Protein AF-A0AAW0IJ67-F1 (afdb_monomer_lite)

Foldseek 3Di:
DVVVVVVLVVVLLVLCLVCVVVQQVVDPDRPPDDSVVSSVVLVLLLLVVVLVLVCVVVVVLDDDDDDDPPPVVNLVVVVVQQQDPVNKGFVVSSLVSLCSNPVPPPPDDSCPSVVSLCVSCVVLQCPPDDDDPPPDDGTSNSSSCVSPDDPPVPDDPPDPPPPPDDDDPVRCVVVVDDDDPPCPDVVVVVVVVCCVVQVPDPVNVVVVVVVVVVSSVVSVVCVDVVDDDD

Structure (mmCIF, N/CA/C/O backbone):
data_AF-A0AAW0IJ67-F1
#
_entry.id   AF-A0AAW0IJ67-F1
#
loop_
_atom_site.group_PDB
_atom_site.id
_atom_site.type_symbol
_atom_site.label_atom_id
_atom_site.label_alt_id
_atom_site.label_comp_id
_atom_site.label_asym_id
_atom_site.label_entity_id
_atom_site.label_seq_id
_atom_site.pdbx_PDB_ins_code
_atom_site.Cartn_x
_atom_site.Cartn_y
_atom_site.Cartn_z
_atom_site.occupancy
_atom_site.B_iso_or_equiv
_atom_site.auth_seq_id
_atom_site.auth_comp_id
_atom_site.auth_asym_id
_atom_site.auth_atom_id
_atom_site.pdbx_PDB_model_num
ATOM 1 N N . MET A 1 1 ? 1.633 6.012 30.236 1.00 35.28 1 MET A N 1
ATOM 2 C CA . MET A 1 1 ? 2.072 5.345 28.984 1.00 35.28 1 MET A CA 1
ATOM 3 C C . MET A 1 1 ? 0.937 4.642 28.228 1.00 35.28 1 MET A C 1
ATOM 5 O O . MET A 1 1 ? 0.797 4.914 27.046 1.00 35.28 1 MET A O 1
ATOM 9 N N . LYS A 1 2 ? 0.058 3.854 28.883 1.00 40.16 2 LYS A N 1
ATOM 10 C CA . LYS A 1 2 ? -1.178 3.307 28.264 1.00 40.16 2 LYS A CA 1
ATOM 11 C C . LYS A 1 2 ? -2.056 4.371 27.571 1.00 40.16 2 LYS A C 1
ATOM 13 O O . LYS A 1 2 ? -2.550 4.114 26.486 1.00 40.16 2 LYS A O 1
ATOM 18 N N . SER A 1 3 ? -2.174 5.575 28.144 1.00 52.34 3 SER A N 1
ATOM 19 C CA . SER A 1 3 ? -3.057 6.642 27.632 1.00 52.34 3 SER A CA 1
ATOM 20 C C . SER A 1 3 ? -2.764 7.079 26.190 1.00 52.34 3 SER A C 1
ATOM 22 O O . SER A 1 3 ? -3.687 7.142 25.390 1.00 52.34 3 SER A O 1
ATOM 24 N N . ALA A 1 4 ? -1.493 7.307 25.835 1.00 55.66 4 ALA A N 1
ATOM 25 C CA . ALA A 1 4 ? -1.118 7.815 24.509 1.00 55.66 4 ALA A CA 1
ATOM 26 C C . ALA A 1 4 ? -1.301 6.764 23.396 1.00 55.66 4 ALA A C 1
ATOM 28 O O . ALA A 1 4 ? -1.739 7.092 22.299 1.00 55.66 4 ALA A O 1
ATOM 29 N N . LYS A 1 5 ? -1.033 5.484 23.697 1.00 50.81 5 LYS A N 1
ATOM 30 C CA . LYS A 1 5 ? -1.249 4.361 22.768 1.00 50.81 5 LYS A CA 1
ATOM 31 C C . LYS A 1 5 ? -2.734 4.188 22.444 1.00 50.81 5 LYS A C 1
ATOM 33 O O . LYS A 1 5 ? -3.115 4.087 21.282 1.00 50.81 5 LYS A O 1
ATOM 38 N N . THR A 1 6 ? -3.578 4.224 23.475 1.00 61.62 6 THR A N 1
ATOM 39 C CA . THR A 1 6 ? -5.035 4.150 23.317 1.00 61.62 6 THR A CA 1
ATOM 40 C C . THR A 1 6 ? -5.596 5.387 22.612 1.00 61.62 6 THR A C 1
ATOM 42 O O . THR A 1 6 ? -6.674 5.328 22.036 1.00 61.62 6 THR A O 1
ATOM 45 N N . GLU A 1 7 ? -4.914 6.526 22.668 1.00 66.50 7 GLU A N 1
ATOM 46 C CA . GLU A 1 7 ? -5.348 7.771 22.031 1.00 66.50 7 GLU A CA 1
ATOM 47 C C . GLU A 1 7 ? -5.030 7.803 20.534 1.00 66.50 7 GLU A C 1
ATOM 49 O O . GLU A 1 7 ? -5.939 8.056 19.749 1.00 66.50 7 GLU A O 1
ATOM 54 N N . ILE A 1 8 ? -3.819 7.401 20.128 1.00 67.81 8 ILE A N 1
ATOM 55 C CA . ILE A 1 8 ? -3.454 7.233 18.708 1.00 67.81 8 ILE A CA 1
ATOM 56 C C . ILE A 1 8 ? -4.340 6.169 18.051 1.00 67.81 8 ILE A C 1
ATOM 58 O O . ILE A 1 8 ? -4.893 6.393 16.978 1.00 67.81 8 ILE A O 1
ATOM 62 N N . GLN A 1 9 ? -4.545 5.028 18.719 1.00 68.81 9 GLN A N 1
ATOM 63 C CA . GLN A 1 9 ? -5.409 3.970 18.196 1.00 68.81 9 GLN A CA 1
ATOM 64 C C . GLN A 1 9 ? -6.869 4.436 18.067 1.00 68.81 9 GLN A C 1
ATOM 66 O O . GLN A 1 9 ? -7.514 4.166 17.057 1.00 68.81 9 GLN A O 1
ATOM 71 N N . ARG A 1 10 ? -7.396 5.179 19.053 1.00 77.25 10 ARG A N 1
ATOM 72 C CA . ARG A 1 10 ? -8.756 5.743 18.977 1.00 77.25 10 ARG A CA 1
ATOM 73 C C . ARG A 1 10 ? -8.888 6.796 17.879 1.00 77.25 10 ARG A C 1
ATOM 75 O O . ARG A 1 10 ? -9.917 6.829 17.207 1.00 77.25 10 ARG A O 1
ATOM 82 N N . GLY A 1 11 ? -7.877 7.639 17.688 1.00 80.88 11 GLY A N 1
ATOM 83 C CA . GLY A 1 11 ? -7.867 8.645 16.630 1.00 80.88 11 GLY A CA 1
ATOM 84 C C . GLY A 1 11 ? -7.759 8.032 15.229 1.00 80.88 11 GLY A C 1
ATOM 85 O O . GLY A 1 11 ? -8.506 8.425 14.333 1.00 80.88 11 GLY A O 1
ATOM 86 N N . ALA A 1 12 ? -6.950 6.983 15.061 1.00 80.56 12 ALA A N 1
ATOM 87 C CA . ALA A 1 12 ? -6.894 6.183 13.838 1.00 80.56 12 ALA A CA 1
ATOM 88 C C . ALA A 1 12 ? -8.244 5.515 13.515 1.00 80.56 12 ALA A C 1
ATOM 90 O O . ALA A 1 12 ? -8.754 5.656 12.404 1.00 80.56 12 ALA A O 1
ATOM 91 N N . MET A 1 13 ? -8.874 4.866 14.505 1.00 83.19 13 MET A N 1
ATOM 92 C CA . MET A 1 13 ? -10.218 4.283 14.358 1.00 83.19 13 MET A CA 1
ATOM 93 C C . MET A 1 13 ? -11.256 5.322 13.941 1.00 83.19 13 MET A C 1
ATOM 95 O O . MET A 1 13 ? -12.072 5.055 13.062 1.00 83.19 13 MET A O 1
ATOM 99 N N . ARG A 1 14 ? -11.221 6.514 14.546 1.00 87.50 14 ARG A N 1
ATOM 100 C CA . ARG A 1 14 ? -12.119 7.613 14.182 1.00 87.50 14 ARG A CA 1
ATOM 101 C C . ARG A 1 14 ? -11.889 8.071 12.740 1.00 87.50 14 ARG A C 1
ATOM 103 O O . ARG A 1 14 ? -12.851 8.191 11.994 1.00 87.50 14 ARG A O 1
ATOM 110 N N . THR A 1 15 ? -10.631 8.243 12.342 1.00 88.00 15 THR A N 1
ATOM 111 C CA . THR A 1 15 ? -10.253 8.696 10.993 1.00 88.00 15 THR A CA 1
ATOM 112 C C . THR A 1 15 ? -10.762 7.735 9.916 1.00 88.00 15 THR A C 1
ATOM 114 O O . THR A 1 15 ? -11.263 8.169 8.881 1.00 88.00 15 THR A O 1
ATOM 117 N N . ILE A 1 16 ? -10.670 6.423 10.156 1.00 88.12 16 ILE A N 1
ATOM 118 C CA . ILE A 1 16 ? -11.167 5.413 9.210 1.00 88.12 16 ILE A CA 1
ATOM 119 C C . ILE A 1 16 ? -12.688 5.387 9.194 1.00 88.12 16 ILE A C 1
ATOM 121 O O . ILE A 1 16 ? -13.249 5.324 8.110 1.00 88.12 16 ILE A O 1
ATOM 125 N N . LYS A 1 17 ? -13.359 5.505 10.349 1.00 90.62 17 LYS A N 1
ATOM 126 C CA . LYS A 1 17 ? -14.827 5.627 10.395 1.00 90.62 17 LYS A CA 1
ATOM 127 C C . LYS A 1 17 ? -15.328 6.830 9.597 1.00 90.62 17 LYS A C 1
ATOM 129 O O . LYS A 1 17 ? -16.286 6.705 8.847 1.00 90.62 17 LYS A O 1
ATOM 134 N N . GLU A 1 18 ? -14.654 7.972 9.700 1.00 91.62 18 GLU A N 1
ATOM 135 C CA . GLU A 1 18 ? -14.979 9.176 8.920 1.00 91.62 18 GLU A CA 1
ATOM 136 C C . GLU A 1 18 ? -14.7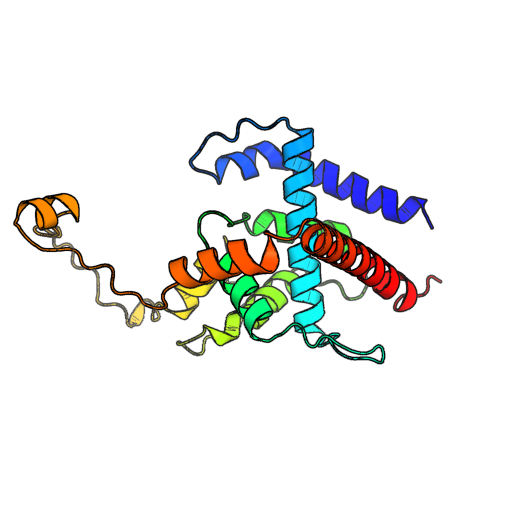29 9.002 7.414 1.00 91.62 18 GLU A C 1
ATOM 138 O O . GLU A 1 18 ? -15.367 9.664 6.602 1.00 91.62 18 GLU A O 1
ATOM 143 N N . CYS A 1 19 ? -13.803 8.120 7.026 1.00 90.19 19 CYS A N 1
ATOM 144 C CA . CYS A 1 19 ? -13.468 7.849 5.627 1.00 90.19 19 CYS A CA 1
ATOM 145 C C . CYS A 1 19 ? -14.097 6.557 5.088 1.00 90.19 19 CYS A C 1
ATOM 147 O O . CYS A 1 19 ? -13.818 6.197 3.946 1.00 90.19 19 CYS A O 1
ATOM 149 N N . GLU A 1 20 ? -14.897 5.846 5.886 1.00 90.75 20 GLU A N 1
ATOM 150 C CA . GLU A 1 20 ? -15.321 4.473 5.605 1.00 90.75 20 GLU A CA 1
ATOM 151 C C . GLU A 1 20 ? -16.048 4.369 4.264 1.00 90.75 20 GLU A C 1
ATOM 153 O O . GLU A 1 20 ? -15.705 3.517 3.448 1.00 90.75 20 GLU A O 1
ATOM 158 N N . GLU A 1 21 ? -16.997 5.268 4.008 1.00 89.06 21 GLU A N 1
ATOM 159 C CA . GLU A 1 21 ? -17.740 5.316 2.748 1.00 89.06 21 GLU A CA 1
ATOM 160 C C . GLU A 1 21 ? -16.802 5.529 1.553 1.00 89.06 21 GLU A C 1
ATOM 162 O O . GLU A 1 21 ? -16.848 4.771 0.588 1.00 89.06 21 GLU A O 1
ATOM 167 N N . SER A 1 22 ? -15.873 6.486 1.643 1.00 88.69 22 SER A N 1
ATOM 168 C CA . SER A 1 22 ? -14.894 6.747 0.583 1.00 88.69 22 SER A CA 1
ATOM 169 C C . SER A 1 22 ? -13.982 5.550 0.311 1.00 88.69 22 SER A C 1
ATOM 171 O O . SER A 1 22 ? -13.645 5.296 -0.843 1.00 88.69 22 SER A O 1
ATOM 173 N N . VAL A 1 23 ? -13.575 4.815 1.354 1.00 86.12 23 VAL A N 1
ATOM 174 C CA . VAL A 1 23 ? -12.761 3.598 1.206 1.00 86.12 23 VAL A CA 1
ATOM 175 C C . VAL A 1 23 ? -13.597 2.482 0.576 1.00 86.12 23 VAL A C 1
ATOM 177 O O . VAL A 1 23 ? -13.132 1.841 -0.359 1.00 86.12 23 VAL A O 1
ATOM 180 N N . ARG A 1 24 ? -14.848 2.285 1.009 1.00 84.88 24 ARG A N 1
ATOM 181 C CA . ARG A 1 24 ? -15.761 1.288 0.423 1.00 84.88 24 ARG A CA 1
ATOM 182 C C . ARG A 1 24 ? -16.051 1.565 -1.052 1.00 84.88 24 ARG A C 1
ATOM 184 O O . ARG A 1 24 ? -16.026 0.635 -1.844 1.00 84.88 24 ARG A O 1
ATOM 191 N N . CYS A 1 25 ? -16.226 2.828 -1.433 1.00 85.06 25 CYS A N 1
ATOM 192 C CA . CYS A 1 25 ? -16.433 3.250 -2.822 1.00 85.06 25 CYS A CA 1
ATOM 193 C C . CYS A 1 25 ? -15.209 3.048 -3.732 1.00 85.06 25 CYS A C 1
ATOM 195 O O . CYS A 1 25 ? -15.323 3.206 -4.946 1.00 85.06 25 CYS A O 1
ATOM 197 N N . CYS A 1 26 ? -14.038 2.723 -3.176 1.00 79.19 26 CYS A N 1
ATOM 198 C CA . CYS A 1 26 ? -12.870 2.344 -3.971 1.00 79.19 26 CYS A CA 1
ATOM 199 C C . CYS A 1 26 ? -12.912 0.876 -4.425 1.00 79.19 26 CYS A C 1
ATOM 201 O O . CYS A 1 26 ? -12.144 0.508 -5.312 1.00 79.19 26 CYS A O 1
ATOM 203 N N . TYR A 1 27 ? -13.805 0.059 -3.858 1.00 79.25 27 TYR A N 1
ATOM 204 C CA . TYR A 1 27 ? -14.015 -1.329 -4.256 1.00 79.25 27 TYR A CA 1
ATOM 205 C C . TYR A 1 27 ? -15.225 -1.434 -5.185 1.00 79.25 27 TYR A C 1
ATOM 207 O O . TYR A 1 27 ? -16.261 -0.813 -4.955 1.00 79.25 27 TYR A O 1
ATOM 215 N N . ALA A 1 28 ? -15.087 -2.220 -6.256 1.00 74.19 28 ALA A N 1
ATOM 216 C CA . ALA A 1 28 ? -16.174 -2.446 -7.210 1.00 74.19 28 ALA A CA 1
ATOM 217 C C . ALA A 1 28 ? -17.321 -3.259 -6.588 1.00 74.19 28 ALA A C 1
ATOM 219 O O . ALA A 1 28 ? -18.487 -3.063 -6.929 1.00 74.19 28 ALA A O 1
ATOM 220 N N . GLU A 1 29 ? -16.987 -4.166 -5.672 1.00 76.88 29 GLU A N 1
ATOM 221 C CA . GLU A 1 29 ? -17.950 -5.010 -4.979 1.00 76.88 29 GLU A CA 1
ATOM 222 C C . GLU A 1 29 ? -18.455 -4.359 -3.692 1.00 76.88 29 GLU A C 1
ATOM 224 O O . GLU A 1 29 ? -17.730 -3.672 -2.969 1.00 76.88 29 GLU A O 1
ATOM 229 N N . THR A 1 30 ? -19.723 -4.617 -3.370 1.00 78.19 30 THR A N 1
ATOM 230 C CA . THR A 1 30 ? -20.308 -4.147 -2.114 1.00 78.19 30 THR A CA 1
ATOM 231 C C . THR A 1 30 ? -19.818 -5.012 -0.958 1.00 78.19 30 THR A C 1
ATOM 233 O O . THR A 1 30 ? -20.245 -6.153 -0.791 1.00 78.19 30 THR A O 1
ATOM 236 N N . ILE A 1 31 ? -18.952 -4.448 -0.119 1.00 77.19 31 ILE A N 1
ATOM 237 C CA . ILE 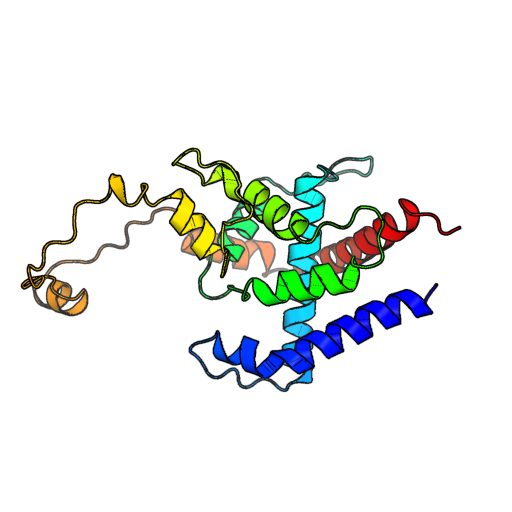A 1 31 ? -18.411 -5.140 1.054 1.00 77.19 31 ILE A CA 1
ATOM 238 C C . ILE A 1 31 ? -19.496 -5.253 2.138 1.00 77.19 31 ILE A C 1
ATOM 240 O O . ILE A 1 31 ? -19.758 -4.297 2.872 1.00 77.19 31 ILE A O 1
ATOM 244 N N . GLN A 1 32 ? -20.104 -6.429 2.297 1.00 81.56 32 GLN A N 1
ATOM 245 C CA . GLN A 1 32 ? -21.120 -6.692 3.331 1.00 81.56 32 GLN A CA 1
ATOM 246 C C . GLN A 1 32 ? -20.511 -6.999 4.712 1.00 81.56 32 GLN A C 1
ATOM 248 O O . GLN A 1 32 ? -20.812 -8.006 5.347 1.00 81.56 32 GLN A O 1
ATOM 253 N N . LEU A 1 33 ? -19.630 -6.121 5.189 1.00 83.81 33 LEU A N 1
ATOM 254 C CA . LEU A 1 33 ? -19.059 -6.179 6.537 1.00 83.81 33 LEU A CA 1
ATOM 255 C C . LEU A 1 33 ? -19.644 -5.076 7.412 1.00 83.81 33 LEU A C 1
ATOM 257 O O . LEU A 1 33 ? -19.864 -3.957 6.938 1.00 83.81 33 LEU A O 1
ATOM 261 N N . SER A 1 34 ? -19.828 -5.361 8.704 1.00 89.12 34 SER A N 1
ATOM 262 C CA . SER A 1 34 ? -20.182 -4.318 9.668 1.00 89.12 34 SER A CA 1
ATOM 263 C C . SER A 1 34 ? -19.077 -3.261 9.744 1.00 89.12 34 SER A C 1
ATOM 265 O O . SER A 1 34 ? -17.898 -3.578 9.568 1.00 89.12 34 SER A O 1
ATOM 267 N N . SER A 1 35 ? -19.453 -2.010 10.026 1.00 89.31 35 SER A N 1
ATOM 268 C CA . SER A 1 35 ? -18.506 -0.886 10.118 1.00 89.31 35 SER A CA 1
ATOM 269 C C . SER A 1 35 ? -17.333 -1.189 11.053 1.00 89.31 35 SER A C 1
ATOM 271 O O . SER A 1 35 ? -16.176 -1.018 10.679 1.00 89.31 35 SER A O 1
ATOM 273 N N . ASP A 1 36 ? -17.599 -1.755 12.233 1.00 86.94 36 ASP A N 1
ATOM 274 C CA . ASP A 1 36 ? -16.537 -2.073 13.192 1.00 86.94 36 ASP A CA 1
ATOM 275 C C . ASP A 1 36 ? -15.556 -3.142 12.682 1.00 86.94 36 ASP A C 1
ATOM 277 O O . ASP A 1 36 ? -14.350 -3.022 12.912 1.00 86.94 36 ASP A O 1
ATOM 281 N N . HIS A 1 37 ? -16.039 -4.169 11.970 1.00 82.00 37 HIS A N 1
ATOM 282 C CA . HIS A 1 37 ? -15.164 -5.186 11.377 1.00 82.00 37 HIS A CA 1
ATOM 283 C C . HIS A 1 37 ? -14.350 -4.617 10.221 1.00 82.00 37 HIS A C 1
ATOM 285 O O . HIS A 1 37 ? -13.146 -4.852 10.154 1.00 82.00 37 HIS A O 1
ATOM 291 N N . PHE A 1 38 ? -14.989 -3.832 9.356 1.00 83.62 38 PHE A N 1
ATOM 292 C CA . PHE A 1 38 ? -14.328 -3.171 8.241 1.00 83.62 38 PHE A CA 1
ATOM 293 C C . PHE A 1 38 ? -13.195 -2.262 8.727 1.00 83.62 38 PHE A C 1
ATOM 295 O O . PHE A 1 38 ? -12.051 -2.427 8.319 1.00 83.62 38 PHE A O 1
ATOM 302 N N . VAL A 1 39 ? -13.478 -1.375 9.685 1.00 85.44 39 VAL A N 1
ATOM 303 C CA . VAL A 1 39 ? -12.475 -0.481 10.282 1.00 85.44 39 VAL A CA 1
ATOM 304 C C . VAL A 1 39 ? -11.317 -1.275 10.879 1.00 85.44 39 VAL A C 1
ATOM 306 O O . VAL A 1 39 ? -10.162 -0.892 10.710 1.00 85.44 39 VAL A O 1
ATOM 309 N N . LYS A 1 40 ? -11.601 -2.385 11.570 1.00 82.50 40 LYS A N 1
ATOM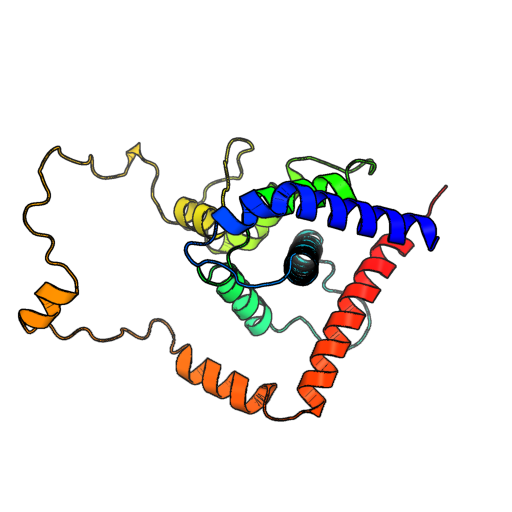 310 C CA . LYS A 1 40 ? -10.562 -3.222 12.173 1.00 82.50 40 LYS A CA 1
ATOM 311 C C . LYS A 1 40 ? -9.629 -3.828 11.123 1.00 82.50 40 LYS A C 1
ATOM 313 O O . LYS A 1 40 ? -8.424 -3.809 11.350 1.00 82.50 40 LYS A O 1
ATOM 318 N N . ILE A 1 41 ? -10.168 -4.330 10.012 1.00 84.19 41 ILE A N 1
ATOM 319 C CA . ILE A 1 41 ? -9.375 -4.891 8.907 1.00 84.19 41 ILE A CA 1
ATOM 320 C C . ILE A 1 41 ? -8.461 -3.807 8.330 1.00 84.19 41 ILE A C 1
ATOM 322 O O . ILE A 1 41 ? -7.244 -3.951 8.381 1.00 84.19 41 ILE A O 1
ATOM 326 N N . ILE A 1 42 ? -9.028 -2.654 7.953 1.00 85.25 42 ILE A N 1
ATOM 327 C CA . ILE A 1 42 ? -8.256 -1.535 7.390 1.00 85.25 42 ILE A CA 1
ATOM 328 C C . ILE A 1 42 ? -7.143 -1.070 8.343 1.00 85.25 42 ILE A C 1
ATOM 330 O O . ILE A 1 42 ? -6.040 -0.772 7.898 1.00 85.25 42 ILE A O 1
ATOM 334 N N . ILE A 1 43 ? -7.395 -1.008 9.657 1.00 82.62 43 ILE A N 1
ATOM 335 C CA . ILE A 1 43 ? -6.357 -0.644 10.638 1.00 82.62 43 ILE A CA 1
ATOM 336 C C . ILE A 1 43 ? -5.206 -1.634 10.629 1.00 82.62 43 ILE A C 1
ATOM 338 O O . ILE A 1 43 ? -4.053 -1.209 10.651 1.00 82.62 43 ILE A O 1
ATOM 342 N N . VAL A 1 44 ? -5.516 -2.929 10.681 1.00 81.31 44 VAL A N 1
ATOM 343 C CA . VAL A 1 44 ? -4.498 -3.979 10.753 1.00 81.31 44 VAL A CA 1
ATOM 344 C C . VAL A 1 44 ? -3.626 -3.928 9.505 1.00 81.31 44 VAL A C 1
ATOM 346 O O . VAL A 1 44 ? -2.404 -3.882 9.632 1.00 81.31 44 VAL A O 1
ATOM 349 N N . ASP A 1 45 ? -4.248 -3.817 8.336 1.00 85.81 45 ASP A N 1
ATOM 350 C CA . ASP A 1 45 ? -3.550 -3.782 7.054 1.00 85.81 45 ASP A CA 1
ATOM 351 C C . ASP A 1 45 ? -2.693 -2.517 6.912 1.00 85.81 45 ASP A C 1
ATOM 353 O O . ASP A 1 45 ? -1.523 -2.586 6.539 1.00 85.81 45 ASP A O 1
ATOM 357 N N . VAL A 1 46 ? -3.225 -1.347 7.286 1.00 86.69 46 VAL A N 1
ATOM 358 C CA . VAL A 1 46 ? -2.460 -0.092 7.259 1.00 86.69 46 VAL A CA 1
ATOM 359 C C . VAL A 1 46 ? -1.274 -0.147 8.216 1.00 86.69 46 VAL A C 1
ATOM 361 O O . VAL A 1 46 ? -0.173 0.235 7.831 1.00 86.69 46 VAL A O 1
ATOM 364 N N . ILE A 1 47 ? -1.465 -0.612 9.454 1.00 82.50 47 ILE A N 1
ATOM 365 C CA . ILE A 1 47 ? -0.365 -0.717 10.422 1.00 82.50 47 ILE A CA 1
ATOM 366 C C . ILE A 1 47 ? 0.715 -1.658 9.891 1.00 82.50 47 ILE A C 1
ATOM 368 O O . ILE A 1 47 ? 1.890 -1.301 9.942 1.00 82.50 47 ILE A O 1
ATOM 372 N N . PHE A 1 48 ? 0.318 -2.810 9.346 1.00 84.88 48 PHE A N 1
ATOM 373 C CA . PHE A 1 48 ? 1.240 -3.767 8.745 1.00 84.88 48 PHE A CA 1
ATOM 374 C C . PHE A 1 48 ? 2.065 -3.132 7.618 1.00 84.88 48 PHE A C 1
ATOM 376 O O . PHE A 1 48 ? 3.290 -3.218 7.631 1.00 84.88 48 PHE A O 1
ATOM 383 N N . ILE A 1 49 ? 1.418 -2.429 6.685 1.00 87.88 49 ILE A N 1
ATOM 384 C CA . ILE A 1 49 ? 2.093 -1.752 5.569 1.00 87.88 49 ILE A CA 1
ATOM 385 C C . ILE A 1 49 ? 3.048 -0.662 6.067 1.00 87.88 49 ILE A C 1
ATOM 387 O O . ILE A 1 49 ? 4.175 -0.557 5.583 1.00 87.88 49 ILE A O 1
ATOM 391 N N . LEU A 1 50 ? 2.620 0.160 7.029 1.00 86.06 50 LEU A N 1
ATOM 392 C CA . LEU A 1 50 ? 3.457 1.230 7.575 1.00 86.06 50 LEU A CA 1
ATOM 393 C C . LEU A 1 50 ? 4.694 0.675 8.282 1.00 86.06 50 LEU A C 1
ATOM 395 O O . LEU A 1 50 ? 5.786 1.210 8.103 1.00 86.06 50 LEU A O 1
ATOM 399 N N . GLU A 1 51 ? 4.534 -0.393 9.061 1.00 83.00 51 GLU A N 1
ATOM 400 C CA . GLU A 1 51 ? 5.642 -1.088 9.712 1.00 83.00 51 GLU A CA 1
ATOM 401 C C . GLU A 1 51 ? 6.601 -1.696 8.682 1.00 83.00 51 GLU A C 1
ATOM 403 O O . GLU A 1 51 ? 7.814 -1.514 8.788 1.00 83.00 51 GLU A O 1
ATOM 408 N N . LEU A 1 52 ? 6.064 -2.369 7.664 1.00 85.38 52 LEU A N 1
ATOM 409 C CA . LEU A 1 52 ? 6.838 -2.972 6.584 1.00 85.38 52 LEU A CA 1
ATOM 410 C C . LEU A 1 52 ? 7.711 -1.933 5.869 1.00 85.38 52 LEU A C 1
ATOM 412 O O . LEU A 1 52 ? 8.916 -2.133 5.727 1.00 85.38 52 LEU A O 1
ATOM 416 N N . PHE A 1 53 ? 7.115 -0.811 5.462 1.00 87.56 53 PHE A N 1
ATOM 417 C CA . PHE A 1 53 ? 7.825 0.277 4.790 1.00 87.56 53 PHE A CA 1
ATOM 418 C C . PHE A 1 53 ? 8.847 0.951 5.700 1.00 87.56 53 PHE A C 1
ATOM 420 O O . PHE A 1 53 ? 9.935 1.295 5.245 1.00 87.56 53 PHE A O 1
ATOM 427 N N . TRP A 1 54 ? 8.533 1.113 6.986 1.00 82.38 54 TRP A N 1
ATOM 428 C CA . TRP A 1 54 ? 9.467 1.679 7.952 1.00 82.38 54 TRP A CA 1
ATOM 429 C C . TRP A 1 54 ? 10.702 0.791 8.136 1.00 82.38 54 TRP A C 1
ATOM 431 O O . TRP A 1 54 ? 11.829 1.277 8.051 1.00 82.38 54 TRP A O 1
ATOM 441 N N . ARG A 1 55 ? 10.501 -0.514 8.355 1.00 78.75 55 ARG A N 1
ATOM 442 C CA . ARG A 1 55 ? 11.595 -1.479 8.549 1.00 78.75 55 ARG A CA 1
ATOM 443 C C . ARG A 1 55 ? 12.479 -1.596 7.309 1.00 78.75 55 ARG A C 1
ATOM 445 O O . ARG A 1 55 ? 13.699 -1.615 7.441 1.00 78.75 55 ARG A O 1
ATOM 452 N N . ASP A 1 56 ? 11.872 -1.636 6.122 1.00 82.44 56 ASP A N 1
ATOM 453 C CA . ASP A 1 56 ? 12.594 -1.630 4.845 1.00 82.44 56 ASP A CA 1
ATOM 454 C C . ASP A 1 56 ? 13.430 -0.352 4.676 1.00 82.44 56 ASP A C 1
ATOM 456 O O . ASP A 1 56 ? 14.629 -0.430 4.416 1.00 82.44 56 ASP A O 1
ATOM 460 N N . TYR A 1 57 ? 12.841 0.818 4.942 1.00 82.25 57 TYR A N 1
ATOM 461 C CA . TYR A 1 57 ? 13.511 2.106 4.762 1.00 82.25 57 TYR A CA 1
ATOM 462 C C . TYR A 1 57 ? 14.694 2.323 5.716 1.00 82.25 57 TYR A C 1
ATOM 464 O O . TYR A 1 57 ? 15.748 2.797 5.295 1.00 82.25 57 TYR A O 1
ATOM 472 N N . PHE A 1 58 ? 14.544 1.984 6.998 1.00 77.56 58 PHE A N 1
ATOM 473 C CA . PHE A 1 58 ? 15.606 2.164 7.994 1.00 77.56 58 PHE A CA 1
ATOM 474 C C . PHE A 1 58 ? 16.590 0.992 8.061 1.00 77.56 58 PHE A C 1
ATOM 476 O O . PHE A 1 58 ? 17.539 1.049 8.837 1.00 77.56 58 PHE A O 1
ATOM 483 N N . SER A 1 59 ? 16.405 -0.044 7.231 1.00 67.94 59 SER A N 1
ATOM 484 C CA . SER A 1 59 ? 17.221 -1.266 7.259 1.00 67.94 59 SER A CA 1
ATOM 485 C C . SER A 1 59 ? 17.303 -1.905 8.656 1.00 67.94 59 SER A C 1
ATOM 487 O O . SER A 1 59 ? 18.278 -2.577 8.981 1.00 67.94 59 SER A O 1
ATOM 489 N N . ASP A 1 60 ? 16.250 -1.757 9.468 1.00 62.12 60 ASP A N 1
ATOM 490 C CA . ASP A 1 60 ? 16.143 -2.251 10.856 1.00 62.12 60 ASP A CA 1
ATOM 491 C C . ASP A 1 60 ? 15.948 -3.785 10.932 1.00 62.12 60 ASP A C 1
ATOM 493 O O . ASP A 1 60 ? 15.471 -4.344 11.920 1.00 62.12 60 ASP A O 1
ATOM 497 N N . TRP A 1 61 ? 16.319 -4.500 9.868 1.00 55.72 61 TRP A N 1
ATOM 498 C CA . TRP A 1 61 ? 16.235 -5.956 9.754 1.00 55.72 61 TRP A CA 1
ATOM 499 C C . TRP A 1 61 ? 17.385 -6.692 10.460 1.00 55.72 61 TRP A C 1
ATOM 501 O O . TRP A 1 61 ? 17.476 -7.915 10.366 1.00 55.72 61 TRP A O 1
ATOM 511 N N . THR A 1 62 ? 18.261 -5.982 11.178 1.00 48.66 62 THR A N 1
ATOM 512 C CA . THR A 1 62 ? 19.417 -6.574 11.863 1.00 48.66 62 THR A CA 1
ATOM 513 C C . THR A 1 62 ? 19.638 -5.997 13.257 1.00 48.66 62 THR A C 1
ATOM 515 O O . THR A 1 62 ? 20.082 -4.860 13.393 1.00 48.66 62 THR A O 1
ATOM 518 N N . SER A 1 63 ? 19.424 -6.813 14.293 1.00 45.44 63 SER A N 1
ATOM 519 C CA . SER A 1 63 ? 20.397 -7.002 15.385 1.00 45.44 63 SER A CA 1
ATOM 520 C C . SER A 1 63 ? 19.950 -8.090 16.378 1.00 45.44 63 SER A C 1
ATOM 522 O O . SER A 1 63 ? 18.898 -8.007 17.000 1.00 45.44 63 SER A O 1
ATOM 524 N N . GLU A 1 64 ? 20.816 -9.098 16.516 1.00 46.06 64 GLU A N 1
ATOM 525 C CA . GLU A 1 64 ? 21.149 -9.787 17.777 1.00 46.06 64 GLU A CA 1
ATOM 526 C C . GLU A 1 64 ? 20.157 -10.746 18.453 1.00 46.06 64 GLU A C 1
ATOM 528 O O . GLU A 1 64 ? 20.406 -11.150 19.587 1.00 46.06 64 GLU A O 1
ATOM 533 N N . ASP A 1 65 ? 19.139 -11.254 17.759 1.00 41.12 65 ASP A N 1
ATOM 534 C CA . ASP A 1 65 ? 18.541 -12.530 18.168 1.00 41.12 65 ASP A CA 1
ATOM 535 C C . ASP A 1 65 ? 18.331 -13.443 16.961 1.00 41.12 65 ASP A C 1
ATOM 537 O O . ASP A 1 65 ? 17.976 -13.017 15.861 1.00 41.12 65 ASP A O 1
ATOM 541 N N . ASN A 1 66 ? 18.690 -14.704 17.132 1.00 43.00 66 ASN A N 1
ATOM 542 C CA . ASN A 1 66 ? 19.001 -15.606 16.037 1.00 43.00 66 ASN A CA 1
ATOM 543 C C . ASN A 1 66 ? 17.775 -15.906 15.159 1.00 43.00 66 ASN A C 1
ATOM 545 O O . ASN A 1 66 ? 16.787 -16.459 15.633 1.00 43.00 66 ASN A O 1
ATOM 549 N N . GLY A 1 67 ? 17.909 -15.672 13.849 1.00 42.34 67 GLY A N 1
ATOM 550 C CA . GLY A 1 67 ? 17.176 -16.432 12.834 1.00 42.34 67 GLY A CA 1
ATOM 551 C C . GLY A 1 67 ? 15.844 -15.850 12.368 1.00 42.34 67 GLY A C 1
ATOM 552 O O . GLY A 1 67 ? 14.798 -16.435 12.610 1.00 42.34 67 GLY A O 1
ATOM 553 N N . ALA A 1 68 ? 15.902 -14.770 11.595 1.00 41.78 68 ALA A N 1
ATOM 554 C CA . ALA A 1 68 ? 15.217 -14.683 10.306 1.00 41.78 68 ALA A CA 1
ATOM 555 C C . ALA A 1 68 ? 15.612 -13.354 9.660 1.00 41.78 68 ALA A C 1
ATOM 557 O O . ALA A 1 68 ? 14.957 -12.333 9.860 1.00 41.78 68 ALA A O 1
ATOM 558 N N . SER A 1 69 ? 16.635 -13.363 8.799 1.00 49.59 69 SER A N 1
ATOM 559 C CA . SER A 1 69 ? 16.462 -12.574 7.578 1.00 49.59 69 SER A CA 1
ATOM 560 C C . SER A 1 69 ? 15.086 -12.974 7.065 1.00 49.59 69 SER A C 1
ATOM 562 O O . SER A 1 69 ? 14.899 -14.166 6.818 1.00 49.59 69 SER A O 1
ATOM 564 N N . ILE A 1 70 ? 14.108 -12.061 7.025 1.00 54.38 70 ILE A N 1
ATOM 565 C CA . ILE A 1 70 ? 12.840 -12.372 6.364 1.00 54.38 70 ILE A CA 1
ATOM 566 C C . ILE A 1 70 ? 13.250 -12.901 5.002 1.00 54.38 70 ILE A C 1
ATOM 568 O O . ILE A 1 70 ? 13.897 -12.188 4.230 1.00 54.38 70 ILE A O 1
ATOM 572 N N . GLU A 1 71 ? 13.020 -14.197 4.797 1.00 64.44 71 GLU A N 1
ATOM 573 C CA . GLU A 1 71 ? 13.639 -14.909 3.697 1.00 64.44 71 GLU A CA 1
ATOM 574 C C . GLU A 1 71 ? 13.263 -14.159 2.421 1.00 64.44 71 GLU A C 1
ATOM 576 O O . GLU A 1 71 ? 12.127 -13.708 2.277 1.00 64.44 71 GLU A O 1
ATOM 581 N N . THR A 1 72 ? 14.212 -13.936 1.513 1.00 66.44 72 THR A N 1
ATOM 582 C CA . THR A 1 72 ? 13.997 -13.060 0.348 1.00 66.44 72 THR A CA 1
ATOM 583 C C . THR A 1 72 ? 12.726 -13.430 -0.432 1.00 66.44 72 THR A C 1
ATOM 585 O O . THR A 1 72 ? 12.073 -12.561 -1.009 1.00 66.44 72 THR A O 1
ATOM 588 N N . TRP A 1 73 ? 12.327 -14.707 -0.402 1.00 67.00 73 TRP A N 1
ATOM 589 C CA . TRP A 1 73 ? 11.063 -15.176 -0.965 1.00 67.00 73 TRP A CA 1
ATOM 590 C C . TRP A 1 73 ? 9.823 -14.628 -0.246 1.00 67.00 73 TRP A C 1
ATOM 592 O O . TRP A 1 73 ? 8.867 -14.278 -0.927 1.00 67.00 73 TRP A O 1
ATOM 602 N N . LEU A 1 74 ? 9.827 -14.504 1.084 1.00 72.38 74 LEU A N 1
ATOM 603 C CA . LEU A 1 74 ? 8.719 -13.959 1.867 1.00 72.38 74 LEU A CA 1
ATOM 604 C C . LEU A 1 74 ? 8.558 -12.463 1.586 1.00 72.38 74 LEU A C 1
ATOM 606 O O . LEU A 1 74 ? 7.446 -12.003 1.351 1.00 72.38 74 LEU A O 1
ATOM 610 N N . MET A 1 75 ? 9.665 -11.721 1.485 1.00 75.00 75 MET A N 1
ATOM 611 C CA . MET A 1 75 ? 9.617 -10.323 1.040 1.00 75.00 75 MET A CA 1
ATOM 612 C C . MET A 1 75 ? 9.052 -10.187 -0.375 1.00 75.00 75 MET A C 1
ATOM 614 O O . MET A 1 75 ? 8.234 -9.305 -0.629 1.00 75.00 75 MET A O 1
ATOM 618 N N . ASN A 1 76 ? 9.448 -11.071 -1.293 1.00 71.94 76 ASN A N 1
ATOM 619 C CA . ASN A 1 76 ? 8.898 -11.082 -2.645 1.00 71.94 76 ASN A CA 1
ATOM 620 C C . ASN A 1 76 ? 7.411 -11.459 -2.657 1.00 71.94 76 ASN A C 1
ATOM 622 O O . ASN A 1 76 ? 6.642 -10.822 -3.368 1.00 71.94 76 ASN A O 1
ATOM 626 N N . ALA A 1 77 ? 6.990 -12.440 -1.855 1.00 76.25 77 ALA A N 1
ATOM 627 C CA . ALA A 1 77 ? 5.590 -12.830 -1.724 1.00 76.25 77 ALA A CA 1
ATOM 628 C C . ALA A 1 77 ? 4.736 -11.667 -1.201 1.00 76.25 77 ALA A C 1
ATOM 630 O O . ALA A 1 77 ? 3.711 -11.363 -1.801 1.00 76.25 77 ALA A O 1
ATOM 631 N N . ILE A 1 78 ? 5.203 -10.958 -0.165 1.00 82.88 78 ILE A N 1
ATOM 632 C CA . ILE A 1 78 ? 4.539 -9.758 0.362 1.00 82.88 78 ILE A CA 1
ATOM 633 C C . ILE A 1 78 ? 4.463 -8.667 -0.713 1.00 82.88 78 ILE A C 1
ATOM 635 O O . ILE A 1 78 ? 3.404 -8.081 -0.910 1.00 82.88 78 ILE A O 1
ATOM 639 N N . ARG A 1 79 ? 5.548 -8.409 -1.458 1.00 83.12 79 ARG A N 1
ATOM 640 C CA . ARG A 1 79 ? 5.530 -7.437 -2.567 1.00 83.12 79 ARG A CA 1
ATOM 641 C C . ARG A 1 79 ? 4.484 -7.790 -3.617 1.00 83.12 79 ARG A C 1
ATOM 643 O O . ARG A 1 79 ? 3.740 -6.907 -4.032 1.00 83.12 79 ARG A O 1
ATOM 650 N N . PHE A 1 80 ? 4.427 -9.053 -4.043 1.00 80.00 80 PHE A N 1
ATOM 651 C CA . PHE A 1 80 ? 3.430 -9.506 -5.011 1.00 80.00 80 PHE A CA 1
ATOM 652 C C . PHE A 1 80 ? 2.014 -9.341 -4.470 1.00 80.00 80 PHE A C 1
ATOM 654 O O . PHE A 1 80 ? 1.165 -8.818 -5.187 1.00 80.00 80 PHE A O 1
ATOM 661 N N . ASP A 1 81 ? 1.788 -9.708 -3.211 1.00 82.75 81 ASP A N 1
ATOM 662 C CA . ASP A 1 81 ? 0.494 -9.572 -2.552 1.00 82.75 81 ASP A CA 1
ATOM 663 C C . ASP A 1 81 ? 0.037 -8.105 -2.484 1.00 82.75 81 ASP A C 1
ATOM 665 O O . ASP A 1 81 ? -1.077 -7.787 -2.889 1.00 82.75 81 ASP A O 1
ATOM 669 N N . LEU A 1 82 ? 0.935 -7.176 -2.135 1.00 85.69 82 LEU A N 1
ATOM 670 C CA . LEU A 1 82 ? 0.657 -5.733 -2.137 1.00 85.69 82 LEU A CA 1
ATOM 671 C C . LEU A 1 82 ? 0.349 -5.156 -3.528 1.00 85.69 82 LEU A C 1
ATOM 673 O O . LEU A 1 82 ? -0.179 -4.049 -3.622 1.00 85.69 82 LEU A O 1
ATOM 677 N N . ILE A 1 83 ? 0.692 -5.848 -4.616 1.00 81.62 83 ILE A N 1
ATOM 678 C CA . ILE A 1 83 ? 0.415 -5.408 -5.995 1.00 81.62 83 ILE A CA 1
ATOM 679 C C . ILE A 1 83 ? -0.866 -6.058 -6.542 1.00 81.62 83 ILE A C 1
ATOM 681 O O . ILE A 1 83 ? -1.440 -5.552 -7.513 1.00 81.62 83 ILE A O 1
ATOM 685 N N . LEU A 1 84 ? -1.353 -7.145 -5.929 1.00 76.56 84 LEU A N 1
ATOM 686 C CA . LEU A 1 84 ? -2.598 -7.785 -6.345 1.00 76.56 84 LEU A CA 1
ATOM 687 C C . LEU A 1 84 ? -3.754 -6.785 -6.263 1.00 76.56 84 LEU A C 1
ATOM 689 O O . LEU A 1 84 ? -3.904 -6.051 -5.286 1.00 76.56 84 LEU A O 1
ATOM 693 N N . LEU A 1 85 ? -4.580 -6.766 -7.313 1.00 65.38 85 LEU A N 1
ATOM 694 C CA . LEU A 1 85 ? -5.753 -5.889 -7.407 1.00 65.38 85 LEU A CA 1
ATOM 695 C C . LEU A 1 85 ? -6.738 -6.133 -6.258 1.00 65.38 85 LEU A C 1
ATOM 697 O O . LEU A 1 85 ? -7.369 -5.194 -5.781 1.00 65.38 85 LEU A O 1
ATOM 701 N N . GLU A 1 86 ? -6.821 -7.381 -5.804 1.00 62.88 86 GLU A N 1
ATOM 702 C CA . GLU A 1 86 ? -7.688 -7.826 -4.712 1.00 62.88 86 GLU A CA 1
ATOM 703 C C . GLU A 1 86 ? -7.240 -7.287 -3.342 1.00 62.88 86 GLU A C 1
ATOM 705 O O . GLU A 1 86 ? -8.082 -7.112 -2.466 1.00 62.88 86 GLU A O 1
ATOM 710 N N . ASN A 1 87 ? -5.952 -6.953 -3.172 1.00 69.94 87 ASN A N 1
ATOM 711 C CA . ASN A 1 87 ? -5.385 -6.446 -1.916 1.00 69.94 87 ASN A CA 1
ATOM 712 C C . ASN A 1 87 ? -4.994 -4.952 -1.986 1.00 69.94 87 ASN A C 1
ATOM 714 O O . ASN A 1 87 ? -4.120 -4.474 -1.260 1.00 69.94 87 ASN A O 1
ATOM 718 N N . GLN A 1 88 ? -5.602 -4.174 -2.891 1.00 73.00 88 GLN A N 1
ATOM 719 C CA . GLN A 1 88 ? -5.307 -2.741 -2.969 1.00 73.00 88 GLN A CA 1
ATOM 720 C C . GLN A 1 88 ? -6.047 -1.965 -1.877 1.00 73.00 88 GLN A C 1
ATOM 722 O O . GLN A 1 88 ? -7.274 -1.848 -1.888 1.00 73.00 88 GLN A O 1
ATOM 727 N N . LEU A 1 89 ? -5.279 -1.342 -0.983 1.00 82.12 89 LEU A N 1
ATOM 728 C CA . LEU A 1 89 ? -5.757 -0.247 -0.148 1.00 82.12 89 LEU A CA 1
ATOM 729 C C . LEU A 1 89 ? -5.612 1.092 -0.888 1.00 82.12 89 LEU A C 1
ATOM 731 O O . LEU A 1 89 ? -4.559 1.364 -1.475 1.00 82.12 89 LEU A O 1
ATOM 735 N N . PRO A 1 90 ? -6.620 1.980 -0.831 1.00 86.50 90 PRO A N 1
ATOM 736 C CA . PRO A 1 90 ? -6.488 3.328 -1.369 1.00 86.50 90 PRO A CA 1
ATOM 737 C C . PRO A 1 90 ? -5.369 4.094 -0.657 1.00 86.50 90 PRO A C 1
ATOM 739 O O . PRO A 1 90 ? -5.424 4.287 0.555 1.00 86.50 90 PRO A O 1
ATOM 742 N N . PHE A 1 91 ? -4.379 4.604 -1.391 1.00 90.19 91 PHE A N 1
ATOM 743 C CA . PHE A 1 91 ? -3.168 5.177 -0.789 1.00 90.19 91 PHE A CA 1
ATOM 744 C C . PHE A 1 91 ? -3.453 6.354 0.161 1.00 90.19 91 PHE A C 1
ATOM 746 O O . PHE A 1 91 ? -2.778 6.522 1.175 1.00 90.19 91 PHE A O 1
ATOM 753 N N . PHE A 1 92 ? -4.520 7.119 -0.092 1.00 90.25 92 PHE A N 1
ATOM 754 C CA . PHE A 1 92 ? -4.911 8.243 0.764 1.00 90.25 92 PHE A CA 1
ATOM 755 C C . PHE A 1 92 ? -5.175 7.833 2.226 1.00 90.25 92 PHE A C 1
ATOM 757 O O . PHE A 1 92 ? -5.027 8.663 3.126 1.00 90.25 92 PHE A O 1
ATOM 764 N N . ILE A 1 93 ? -5.594 6.584 2.488 1.00 90.75 93 ILE A N 1
ATOM 765 C CA . ILE A 1 93 ? -5.850 6.120 3.858 1.00 90.75 93 ILE A CA 1
ATOM 766 C C . ILE A 1 93 ? -4.535 5.937 4.619 1.00 90.75 93 ILE A C 1
ATOM 768 O O . ILE A 1 93 ? -4.445 6.337 5.781 1.00 90.75 93 ILE A O 1
ATOM 772 N N . LEU A 1 94 ? -3.501 5.432 3.935 1.00 90.31 94 LEU A N 1
ATOM 773 C CA . LEU A 1 94 ? -2.143 5.315 4.462 1.00 90.31 94 LEU A CA 1
ATOM 774 C C . LEU A 1 94 ? -1.592 6.702 4.789 1.00 90.31 94 LEU A C 1
ATOM 776 O O . LEU A 1 94 ? -1.098 6.912 5.891 1.00 90.31 94 LEU A O 1
ATOM 780 N N . GLU A 1 95 ? -1.756 7.675 3.888 1.00 89.75 95 GLU A N 1
ATOM 781 C CA . GLU A 1 95 ? -1.311 9.056 4.116 1.00 89.75 95 GLU A CA 1
ATOM 782 C C . GLU A 1 95 ? -1.989 9.697 5.330 1.00 89.75 95 GLU A C 1
ATOM 784 O O . GLU A 1 95 ? -1.320 10.299 6.173 1.00 89.75 95 GLU A O 1
ATOM 789 N N . LYS A 1 96 ? -3.317 9.561 5.445 1.00 89.12 96 LYS A N 1
ATOM 790 C CA . LYS A 1 96 ? -4.078 10.121 6.569 1.00 89.12 96 LYS A CA 1
ATOM 791 C C . LYS A 1 96 ? -3.660 9.506 7.900 1.00 89.12 96 LYS A C 1
ATOM 793 O O . LYS A 1 96 ? -3.466 10.238 8.869 1.00 89.12 96 LYS A O 1
ATOM 798 N N . LEU A 1 97 ? -3.519 8.184 7.953 1.00 87.88 97 LEU A N 1
ATOM 799 C CA . LEU A 1 97 ? -3.167 7.473 9.181 1.00 87.88 97 LEU A CA 1
ATOM 800 C C . LEU A 1 97 ? -1.708 7.690 9.569 1.00 87.88 97 LEU A C 1
ATOM 802 O O . LEU A 1 97 ? -1.423 7.899 10.746 1.00 87.88 97 LEU A O 1
ATOM 806 N N . PHE A 1 98 ? -0.807 7.742 8.590 1.00 87.00 98 PHE A N 1
ATOM 807 C CA . PHE A 1 98 ? 0.582 8.115 8.814 1.00 87.00 98 PHE A CA 1
ATOM 808 C C . PHE A 1 98 ? 0.686 9.548 9.351 1.00 87.00 98 PHE A C 1
ATOM 810 O O . PHE A 1 98 ? 1.329 9.784 10.371 1.00 87.00 98 PHE A O 1
ATOM 817 N N . HIS A 1 99 ? -0.013 10.508 8.735 1.00 87.31 99 HIS A N 1
ATOM 818 C CA . HIS A 1 99 ? -0.066 11.871 9.257 1.00 87.31 99 HIS A CA 1
ATOM 819 C C . HIS A 1 99 ? -0.608 11.896 10.684 1.00 87.31 99 HIS A C 1
ATOM 821 O O . HIS A 1 99 ? 0.002 12.511 11.546 1.00 87.31 99 HIS A O 1
ATOM 827 N N . HIS A 1 100 ? -1.707 11.200 10.962 1.00 83.25 100 HIS A N 1
ATOM 828 C CA . HIS A 1 100 ? -2.290 11.169 12.298 1.00 83.25 100 HIS A CA 1
ATOM 829 C C . HIS A 1 100 ? -1.335 10.583 13.351 1.00 83.25 100 HIS A C 1
ATOM 831 O O . HIS A 1 100 ? -1.213 11.132 14.444 1.00 83.25 100 HIS A O 1
ATOM 837 N N . ALA A 1 101 ? -0.638 9.494 13.019 1.00 78.62 101 ALA A N 1
ATOM 838 C CA . ALA A 1 101 ? 0.290 8.830 13.928 1.00 78.62 101 ALA A CA 1
ATOM 839 C C . ALA A 1 101 ? 1.554 9.660 14.204 1.00 78.62 101 ALA A C 1
ATOM 841 O O . ALA A 1 101 ? 2.072 9.627 15.320 1.00 78.62 101 ALA A O 1
ATOM 842 N N . PHE A 1 102 ? 2.037 10.416 13.212 1.00 77.38 102 PHE A N 1
ATOM 843 C CA . PHE A 1 102 ? 3.353 11.054 13.269 1.00 77.38 102 PHE A CA 1
ATOM 844 C C . PHE A 1 102 ? 3.329 12.591 13.218 1.00 77.38 102 PHE A C 1
ATOM 846 O O . PHE A 1 102 ? 4.383 13.193 13.373 1.00 77.38 102 PHE A O 1
ATOM 853 N N . ALA A 1 103 ? 2.175 13.258 13.078 1.00 78.62 103 ALA A N 1
ATOM 854 C CA . ALA A 1 103 ? 2.072 14.724 12.934 1.00 78.62 103 ALA A CA 1
ATOM 855 C C . ALA A 1 103 ? 2.771 15.520 14.043 1.00 78.62 103 ALA A C 1
ATOM 857 O O . ALA A 1 103 ? 3.256 16.621 13.800 1.00 78.62 103 ALA A O 1
ATOM 858 N N . SER A 1 104 ? 2.798 14.985 15.264 1.00 71.81 104 SER A N 1
ATOM 859 C CA . SER A 1 104 ? 3.437 15.628 16.416 1.00 71.81 104 SER A CA 1
ATOM 860 C C . SER A 1 104 ? 4.935 15.326 16.531 1.00 71.81 104 SER A C 1
ATOM 862 O O . SER A 1 104 ? 5.576 15.794 17.470 1.00 71.81 104 SER A O 1
ATOM 864 N N . HIS A 1 105 ? 5.501 14.527 15.622 1.00 68.06 105 HIS A N 1
ATOM 865 C CA . HIS A 1 105 ? 6.889 14.092 15.695 1.00 68.06 105 HIS A CA 1
ATOM 866 C C . HIS A 1 105 ? 7.818 15.079 14.963 1.00 68.06 105 HIS A C 1
ATOM 868 O O . HIS A 1 105 ? 7.570 15.391 13.801 1.00 68.06 105 HIS A O 1
ATOM 874 N N . PRO A 1 106 ? 8.930 15.530 15.578 1.00 65.88 106 PRO A N 1
ATOM 875 C CA . PRO A 1 106 ? 9.874 16.467 14.953 1.00 65.88 106 PRO A CA 1
ATOM 876 C C . PRO A 1 106 ? 10.452 16.052 13.589 1.00 65.88 106 PRO A C 1
ATOM 878 O O . PRO A 1 106 ? 10.786 16.928 12.797 1.00 65.88 106 PRO A O 1
ATOM 881 N N . SER A 1 107 ? 10.550 14.753 13.291 1.00 67.44 107 SER A N 1
ATOM 882 C CA . SER A 1 107 ? 11.080 14.243 12.013 1.00 67.44 107 SER A CA 1
ATOM 883 C C . SER A 1 107 ? 9.991 13.969 10.968 1.00 67.44 107 SER A C 1
ATOM 885 O O . SER A 1 107 ? 10.262 13.378 9.924 1.00 67.44 107 SER A O 1
ATOM 887 N N . TYR A 1 108 ? 8.743 14.353 11.248 1.00 74.06 108 TYR A N 1
ATOM 888 C CA . TYR A 1 108 ? 7.625 14.115 10.349 1.00 74.06 108 TYR A CA 1
ATOM 889 C C . TYR A 1 108 ? 7.725 14.963 9.079 1.00 74.06 108 TYR A C 1
ATOM 891 O O . TYR A 1 108 ? 7.759 16.191 9.124 1.00 74.06 108 TYR A O 1
ATOM 899 N N . SER A 1 109 ? 7.666 14.292 7.930 1.00 78.31 109 SER A N 1
ATOM 900 C CA . SER A 1 109 ? 7.376 14.919 6.644 1.00 78.31 109 SER A CA 1
ATOM 901 C C . SER A 1 109 ? 6.124 14.293 6.046 1.00 78.31 109 SER A C 1
ATOM 903 O O . SER A 1 109 ? 5.972 13.070 6.041 1.00 78.31 109 SER A O 1
ATOM 905 N N . ARG A 1 110 ? 5.248 15.125 5.471 1.00 75.75 110 ARG A N 1
ATOM 906 C CA . ARG A 1 110 ? 4.047 14.659 4.760 1.00 75.75 110 ARG A CA 1
ATOM 907 C C . ARG A 1 110 ? 4.392 13.740 3.585 1.00 75.75 110 ARG A C 1
ATOM 909 O O . ARG A 1 110 ? 3.624 12.836 3.285 1.00 75.75 110 ARG A O 1
ATOM 916 N N . SER A 1 111 ? 5.550 13.942 2.956 1.00 82.75 111 SER A N 1
ATOM 917 C CA . SER A 1 111 ? 6.020 13.109 1.847 1.00 82.75 111 SER A CA 1
ATOM 918 C C . SER A 1 111 ? 6.718 11.824 2.291 1.00 82.75 111 SER A C 1
ATOM 920 O O . SER A 1 111 ? 7.013 10.995 1.440 1.00 82.75 111 SER A O 1
ATOM 922 N N . LEU A 1 112 ? 6.993 11.621 3.586 1.00 84.75 112 LEU A N 1
ATOM 923 C CA . LEU A 1 112 ? 7.806 10.489 4.042 1.00 84.75 112 LEU A CA 1
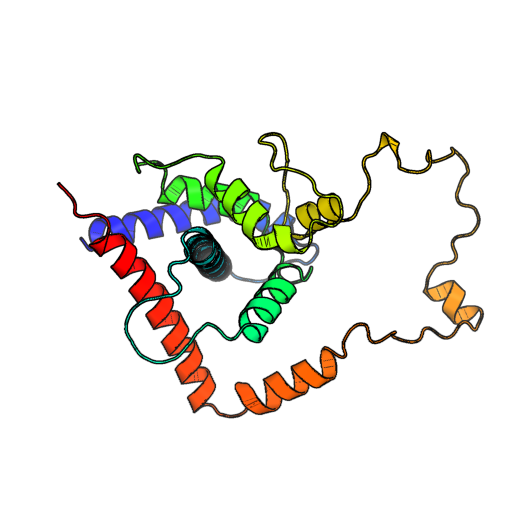ATOM 924 C C . LEU A 1 112 ? 7.180 9.145 3.651 1.00 84.75 112 LEU A C 1
ATOM 926 O O . LEU A 1 112 ? 7.877 8.282 3.135 1.00 84.75 112 LEU A O 1
ATOM 930 N N . ILE A 1 113 ? 5.861 8.994 3.792 1.00 87.31 113 ILE A N 1
ATOM 931 C CA . ILE A 1 113 ? 5.167 7.775 3.356 1.00 87.31 113 ILE A CA 1
ATOM 932 C C . ILE A 1 113 ? 5.275 7.543 1.844 1.00 87.31 113 ILE A C 1
ATOM 934 O O . ILE A 1 113 ? 5.475 6.412 1.410 1.00 87.31 113 ILE A O 1
ATOM 938 N N . GLN A 1 114 ? 5.210 8.605 1.040 1.00 89.12 114 GLN A N 1
ATOM 939 C CA . GLN A 1 114 ? 5.371 8.522 -0.412 1.00 89.12 114 GLN A CA 1
ATOM 940 C C . GLN A 1 114 ? 6.803 8.126 -0.787 1.00 89.12 114 GLN A C 1
ATOM 942 O O . GLN A 1 114 ? 6.984 7.273 -1.648 1.00 89.12 114 GLN A O 1
ATOM 947 N N . VAL A 1 115 ? 7.804 8.691 -0.106 1.00 89.25 115 VAL A N 1
ATOM 948 C CA . VAL A 1 115 ? 9.224 8.358 -0.294 1.00 89.25 115 VAL A CA 1
ATOM 949 C C . VAL A 1 115 ? 9.501 6.906 0.097 1.00 89.25 115 VAL A C 1
ATOM 951 O O . VAL A 1 115 ? 10.113 6.181 -0.680 1.00 89.25 115 VAL A O 1
ATOM 954 N N . MET A 1 116 ? 9.011 6.454 1.256 1.00 89.69 116 MET A N 1
ATOM 955 C CA . MET A 1 116 ? 9.163 5.060 1.688 1.00 89.69 116 MET A CA 1
ATOM 956 C C . MET A 1 116 ? 8.507 4.098 0.693 1.00 89.69 116 MET A C 1
ATOM 958 O O . MET A 1 116 ? 9.125 3.121 0.285 1.00 89.69 116 MET A O 1
ATOM 962 N N . THR A 1 117 ? 7.291 4.415 0.239 1.00 91.88 117 THR A N 1
ATOM 963 C CA . THR A 1 117 ? 6.579 3.599 -0.756 1.00 91.88 117 THR A CA 1
ATOM 964 C C . THR A 1 117 ? 7.330 3.559 -2.088 1.00 91.88 117 THR A C 1
ATOM 966 O O . THR A 1 117 ? 7.455 2.499 -2.693 1.00 91.88 117 THR A O 1
ATOM 969 N N . PHE A 1 118 ? 7.854 4.701 -2.547 1.00 92.25 118 PHE A N 1
ATOM 970 C CA . PHE A 1 118 ? 8.642 4.780 -3.775 1.00 92.25 118 PHE A CA 1
ATOM 971 C C . PHE A 1 118 ? 9.880 3.888 -3.693 1.00 92.25 118 PHE A C 1
ATOM 973 O O . PHE A 1 118 ? 10.073 3.045 -4.563 1.00 92.25 118 PHE A O 1
ATOM 980 N N . ASN A 1 119 ? 10.669 4.030 -2.625 1.00 90.44 119 ASN A N 1
ATOM 981 C CA . ASN A 1 119 ? 11.892 3.256 -2.424 1.00 90.44 119 ASN A CA 1
ATOM 982 C C . ASN A 1 119 ? 11.609 1.751 -2.325 1.00 90.44 119 ASN A C 1
ATOM 984 O O . ASN A 1 119 ? 12.319 0.958 -2.936 1.00 90.44 119 ASN A O 1
ATOM 988 N N . TYR A 1 120 ? 10.535 1.363 -1.630 1.00 90.31 120 TYR A N 1
ATOM 989 C CA . TYR A 1 120 ? 10.140 -0.039 -1.479 1.00 90.31 120 TYR A CA 1
ATOM 990 C C . TYR A 1 120 ? 9.876 -0.737 -2.826 1.00 90.31 120 TYR A C 1
ATOM 992 O O . TYR A 1 120 ? 10.199 -1.915 -3.003 1.00 90.31 120 TYR A O 1
ATOM 1000 N N . PHE A 1 121 ? 9.301 -0.010 -3.792 1.00 91.06 121 PHE A N 1
ATOM 1001 C CA . PHE A 1 121 ? 8.977 -0.525 -5.125 1.00 91.06 121 PHE A CA 1
ATOM 1002 C C . PHE A 1 121 ? 9.992 -0.139 -6.212 1.00 91.06 121 PHE A C 1
ATOM 1004 O O . PHE A 1 121 ? 9.816 -0.566 -7.354 1.00 91.06 121 PHE A O 1
ATOM 1011 N N . ASP A 1 122 ? 11.052 0.613 -5.896 1.00 89.81 122 ASP A N 1
ATOM 1012 C CA . ASP A 1 122 ? 12.035 1.107 -6.878 1.00 89.81 122 ASP A CA 1
ATOM 1013 C C . ASP A 1 122 ? 12.734 -0.033 -7.635 1.00 89.81 122 ASP A C 1
ATOM 1015 O O . ASP A 1 122 ? 13.111 0.110 -8.793 1.00 89.81 122 ASP A O 1
ATOM 1019 N N . TYR A 1 123 ? 12.777 -1.232 -7.049 1.00 84.81 123 TYR A N 1
ATOM 1020 C CA . TYR A 1 123 ? 13.201 -2.452 -7.742 1.00 84.81 123 TYR A CA 1
ATOM 1021 C C . TYR A 1 123 ? 12.465 -2.695 -9.080 1.00 84.81 123 TYR A C 1
ATOM 1023 O O . TYR A 1 123 ? 13.036 -3.259 -10.012 1.00 84.81 123 TYR A O 1
ATOM 1031 N N . TYR A 1 124 ? 11.207 -2.258 -9.208 1.00 85.00 124 TYR A N 1
ATOM 1032 C CA . TYR A 1 124 ? 10.401 -2.394 -10.427 1.00 85.00 124 TYR A CA 1
ATOM 1033 C C . TYR A 1 124 ? 10.546 -1.215 -11.405 1.00 85.00 124 TYR A C 1
ATOM 1035 O O . TYR A 1 124 ? 9.921 -1.227 -12.470 1.00 85.00 124 TYR A O 1
ATOM 1043 N N . ASN A 1 125 ? 11.349 -0.202 -11.072 1.00 88.62 125 ASN A N 1
ATOM 1044 C CA . ASN A 1 125 ? 11.527 1.033 -11.830 1.00 88.62 125 ASN A CA 1
ATOM 1045 C C . ASN A 1 125 ? 12.388 0.840 -13.084 1.00 88.62 125 ASN A C 1
ATOM 1047 O O . ASN A 1 125 ? 13.549 1.235 -13.163 1.00 88.62 125 ASN A O 1
ATOM 1051 N N . THR A 1 126 ? 11.787 0.254 -14.117 1.00 85.31 126 THR A N 1
ATOM 1052 C CA . THR A 1 126 ? 12.475 -0.010 -15.392 1.00 85.31 126 THR A CA 1
ATOM 1053 C C . THR A 1 126 ? 12.857 1.255 -16.160 1.00 85.31 126 THR A C 1
ATOM 1055 O O . THR A 1 126 ? 13.750 1.218 -17.002 1.00 85.31 126 THR A O 1
ATOM 1058 N N . GLN A 1 127 ? 12.175 2.372 -15.891 1.00 84.00 127 GLN A N 1
ATOM 1059 C CA . GLN A 1 127 ? 12.406 3.648 -16.569 1.00 84.00 127 GLN A CA 1
ATOM 1060 C C . GLN A 1 127 ? 13.481 4.512 -15.885 1.00 84.00 127 GLN A C 1
ATOM 1062 O O . GLN A 1 127 ? 13.850 5.545 -16.443 1.00 84.00 127 GLN A O 1
ATOM 1067 N N . GLY A 1 128 ? 13.976 4.128 -14.701 1.00 85.19 128 GLY A N 1
ATOM 1068 C CA . GLY A 1 128 ? 14.961 4.911 -13.944 1.00 85.19 128 GLY A CA 1
ATOM 1069 C C . GLY A 1 128 ? 14.434 6.278 -13.492 1.00 85.19 128 GLY A C 1
ATOM 1070 O O . GLY A 1 128 ? 15.176 7.259 -13.467 1.00 85.19 128 GLY A O 1
ATOM 1071 N N . ILE A 1 129 ? 13.136 6.371 -13.191 1.00 86.44 129 ILE A N 1
ATOM 1072 C CA . ILE A 1 129 ? 12.492 7.616 -12.752 1.00 86.44 129 ILE A CA 1
ATOM 1073 C C . ILE A 1 129 ? 12.982 7.960 -11.342 1.00 86.44 129 ILE A C 1
ATOM 1075 O O . ILE A 1 129 ? 13.081 7.081 -10.498 1.00 86.44 129 ILE A O 1
ATOM 1079 N N . SER A 1 130 ? 13.260 9.228 -11.048 1.00 88.50 130 SER A N 1
ATOM 1080 C CA . SER A 1 130 ? 13.520 9.668 -9.670 1.00 88.50 130 SER A CA 1
ATOM 1081 C C . SER A 1 130 ? 12.230 10.097 -8.974 1.00 88.50 130 SER A C 1
ATOM 1083 O O . SER A 1 130 ? 11.316 10.622 -9.617 1.00 88.50 130 SER A O 1
ATOM 1085 N N . TYR A 1 131 ? 12.163 9.922 -7.653 1.00 86.88 131 TYR A N 1
ATOM 1086 C CA . TYR A 1 131 ? 11.031 10.401 -6.863 1.00 86.88 131 TYR A CA 1
ATOM 1087 C C . TYR A 1 131 ? 10.802 11.908 -7.065 1.00 86.88 131 TYR A C 1
ATOM 1089 O O . TYR A 1 131 ? 11.734 12.712 -7.010 1.00 86.88 131 TYR A O 1
ATOM 1097 N N . SER A 1 132 ? 9.537 12.292 -7.246 1.00 84.69 132 SER A N 1
ATOM 1098 C CA . SER A 1 132 ? 9.097 13.683 -7.331 1.00 84.69 132 SER A CA 1
ATOM 1099 C C . SER A 1 132 ? 7.929 13.917 -6.370 1.00 84.69 132 SER A C 1
ATOM 1101 O O . SER A 1 132 ? 6.981 13.133 -6.390 1.00 84.69 132 SER A O 1
ATOM 1103 N N . PRO A 1 133 ? 7.912 15.015 -5.589 1.00 79.00 133 PRO A N 1
ATOM 1104 C CA . PRO A 1 133 ? 6.779 15.365 -4.724 1.00 79.00 133 PRO A CA 1
ATOM 1105 C C . PRO A 1 133 ? 5.453 15.578 -5.471 1.00 79.00 133 PRO A C 1
ATOM 1107 O O . PRO A 1 133 ? 4.391 15.611 -4.856 1.00 79.00 133 PRO A O 1
ATOM 1110 N N . HIS A 1 134 ? 5.502 15.763 -6.793 1.00 78.69 134 HIS A N 1
ATOM 1111 C CA . HIS A 1 134 ? 4.317 15.907 -7.640 1.00 78.69 134 HIS A CA 1
ATOM 1112 C C . HIS A 1 134 ? 3.740 14.563 -8.104 1.00 78.69 134 HIS A C 1
ATOM 1114 O O . HIS A 1 134 ? 2.690 14.539 -8.751 1.00 78.69 134 HIS A O 1
ATOM 1120 N N . LEU A 1 135 ? 4.409 13.449 -7.790 1.00 81.50 135 LEU A N 1
ATOM 1121 C CA . LEU A 1 135 ? 3.947 12.108 -8.111 1.00 81.50 135 LEU A CA 1
ATOM 1122 C C . LEU A 1 135 ? 2.682 11.796 -7.302 1.00 81.50 135 LEU A C 1
ATOM 1124 O O . LEU A 1 135 ? 2.728 11.540 -6.100 1.00 81.50 135 LEU A O 1
ATOM 1128 N N . LYS A 1 136 ? 1.527 11.825 -7.967 1.00 80.44 136 LYS A N 1
ATOM 1129 C CA . LYS A 1 136 ? 0.240 11.555 -7.326 1.00 80.44 136 LYS A CA 1
ATOM 1130 C C . LYS A 1 136 ? -0.060 10.060 -7.358 1.00 80.44 136 LYS A C 1
ATOM 1132 O O . LYS A 1 136 ? -0.685 9.580 -8.296 1.00 80.44 136 LYS A O 1
ATOM 1137 N N . MET A 1 137 ? 0.368 9.351 -6.321 1.00 84.00 137 MET A N 1
ATOM 1138 C CA . MET A 1 137 ? 0.115 7.920 -6.167 1.00 84.00 137 MET A CA 1
ATOM 1139 C C . MET A 1 137 ? -1.295 7.670 -5.622 1.00 84.00 137 MET A C 1
ATOM 1141 O O . MET A 1 137 ? -1.627 8.127 -4.529 1.00 84.00 137 MET A O 1
ATOM 1145 N N . LYS A 1 138 ? -2.144 6.959 -6.375 1.00 84.62 138 LYS A N 1
ATOM 1146 C CA . LYS A 1 138 ? -3.489 6.575 -5.899 1.00 84.62 138 LYS A CA 1
ATOM 1147 C C . LYS A 1 138 ? -3.519 5.232 -5.172 1.00 84.62 138 LYS A C 1
ATOM 1149 O O . LYS A 1 138 ? -4.289 5.071 -4.228 1.00 84.62 138 LYS A O 1
ATOM 1154 N N . HIS A 1 139 ? -2.715 4.282 -5.632 1.00 85.00 139 HIS A N 1
ATOM 1155 C CA . HIS A 1 139 ? -2.540 2.936 -5.081 1.00 85.00 139 HIS A CA 1
ATOM 1156 C C . HIS A 1 139 ? -1.187 2.383 -5.564 1.00 85.00 139 HIS A C 1
ATOM 1158 O O . HIS A 1 139 ? -0.573 2.967 -6.462 1.00 85.00 139 HIS A O 1
ATOM 1164 N N . PHE A 1 140 ? -0.702 1.271 -5.007 1.00 88.94 140 PHE A N 1
ATOM 1165 C CA . PHE A 1 140 ? 0.643 0.765 -5.319 1.00 88.94 140 PHE A CA 1
ATOM 1166 C C . PHE A 1 140 ? 0.802 0.407 -6.796 1.00 88.94 140 PHE A C 1
ATOM 1168 O O . PHE A 1 140 ? 1.783 0.784 -7.431 1.00 88.94 140 PHE A O 1
ATOM 1175 N N . LEU A 1 141 ? -0.212 -0.217 -7.398 1.00 86.75 141 LEU A N 1
ATOM 1176 C CA . LEU A 1 141 ? -0.175 -0.529 -8.829 1.00 86.75 141 LEU A CA 1
ATOM 1177 C C . LEU A 1 141 ? -0.100 0.725 -9.738 1.00 86.75 141 LEU A C 1
ATOM 1179 O O . LEU A 1 141 ? 0.438 0.646 -10.839 1.00 86.75 141 LEU A O 1
ATOM 1183 N N . ASP A 1 142 ? -0.582 1.891 -9.293 1.00 87.25 142 ASP A N 1
ATOM 1184 C CA . ASP A 1 142 ? -0.483 3.160 -10.037 1.00 87.25 142 ASP A CA 1
ATOM 1185 C C . ASP A 1 142 ? 0.980 3.637 -10.117 1.00 87.25 142 ASP A C 1
ATOM 1187 O O . ASP A 1 142 ? 1.453 4.107 -11.157 1.00 87.25 142 ASP A O 1
ATOM 1191 N N . LEU A 1 143 ? 1.737 3.420 -9.035 1.00 89.62 143 LEU A N 1
ATOM 1192 C CA . LEU A 1 143 ? 3.181 3.641 -9.012 1.00 89.62 143 LEU A CA 1
ATOM 1193 C C . LEU A 1 143 ? 3.896 2.700 -9.990 1.00 89.62 143 LEU A C 1
ATOM 1195 O O . LEU A 1 143 ? 4.661 3.164 -10.833 1.00 89.62 143 LEU A O 1
ATOM 1199 N N . LEU A 1 144 ? 3.601 1.397 -9.945 1.00 88.50 144 LEU A N 1
ATOM 1200 C CA . LEU A 1 144 ? 4.227 0.420 -10.848 1.00 88.50 144 LEU A CA 1
ATOM 1201 C C . LEU A 1 144 ? 3.896 0.699 -12.316 1.00 88.50 144 LEU A C 1
ATOM 1203 O O . LEU A 1 144 ? 4.750 0.591 -13.192 1.00 88.50 144 LEU A O 1
ATOM 1207 N N . ARG A 1 145 ? 2.669 1.139 -12.597 1.00 87.31 145 ARG A N 1
ATOM 1208 C CA . ARG A 1 145 ? 2.290 1.598 -13.932 1.00 87.31 145 ARG A CA 1
ATOM 1209 C C . ARG A 1 145 ? 3.170 2.761 -14.395 1.00 87.31 145 ARG A C 1
ATOM 1211 O O . ARG A 1 145 ? 3.562 2.786 -15.558 1.00 87.31 145 ARG A O 1
ATOM 1218 N N . THR A 1 146 ? 3.499 3.692 -13.503 1.00 86.88 146 THR A N 1
ATOM 1219 C CA . THR A 1 146 ? 4.421 4.799 -13.801 1.00 86.88 146 THR A CA 1
ATOM 1220 C C . THR A 1 146 ? 5.845 4.297 -14.063 1.00 86.88 146 THR A C 1
ATOM 1222 O O . THR A 1 146 ? 6.520 4.806 -14.950 1.00 86.88 146 THR A O 1
ATOM 1225 N N . PHE A 1 147 ? 6.282 3.256 -13.354 1.00 87.75 147 PHE A N 1
ATOM 1226 C CA . PHE A 1 147 ? 7.588 2.609 -13.528 1.00 87.75 147 PHE A CA 1
ATOM 1227 C C . PHE A 1 147 ? 7.752 1.794 -14.809 1.00 87.75 147 PHE A C 1
ATOM 1229 O O . PHE A 1 147 ? 8.887 1.531 -15.216 1.00 87.75 147 PHE A O 1
ATOM 1236 N N . TRP A 1 148 ? 6.653 1.361 -15.424 1.00 83.44 148 TRP A N 1
ATOM 1237 C CA . TRP A 1 148 ? 6.678 0.540 -16.636 1.00 83.44 148 TRP A CA 1
ATOM 1238 C C . TRP A 1 148 ? 6.298 1.305 -17.897 1.00 83.44 148 TRP A C 1
ATOM 1240 O O . TRP A 1 148 ? 6.751 0.949 -18.984 1.00 83.44 148 TRP A O 1
ATOM 1250 N N . LEU A 1 149 ? 5.468 2.344 -17.783 1.00 81.00 149 LEU A N 1
ATOM 1251 C CA . LEU A 1 149 ? 5.074 3.132 -18.942 1.00 81.00 149 LEU A CA 1
ATOM 1252 C C . LEU A 1 149 ? 6.152 4.166 -19.284 1.00 81.00 149 LEU A C 1
ATOM 1254 O O . LEU A 1 149 ? 6.558 4.938 -18.415 1.00 81.00 149 LEU A O 1
ATOM 1258 N N . PRO A 1 150 ? 6.588 4.242 -20.553 1.00 71.44 150 PRO A N 1
ATOM 1259 C CA . PRO A 1 150 ? 7.489 5.299 -20.968 1.00 71.44 150 PRO A CA 1
ATOM 1260 C C . PRO A 1 150 ? 6.806 6.672 -20.841 1.00 71.44 150 PRO A C 1
ATOM 1262 O O . PRO A 1 150 ? 5.574 6.761 -20.920 1.00 71.44 150 PRO A O 1
ATOM 1265 N N . PRO A 1 151 ? 7.591 7.757 -20.681 1.00 68.44 151 PRO A N 1
ATOM 1266 C CA . PRO A 1 151 ? 7.070 9.120 -20.663 1.00 68.44 151 PRO A CA 1
ATOM 1267 C C . PRO A 1 151 ? 6.135 9.373 -21.846 1.00 68.44 151 PRO A C 1
ATOM 1269 O O . PRO A 1 151 ? 6.402 8.902 -22.951 1.00 68.44 151 PRO A O 1
ATOM 1272 N N . SER A 1 152 ? 5.068 10.148 -21.628 1.00 64.69 152 SER A N 1
ATOM 1273 C CA . SER A 1 152 ? 4.027 10.418 -22.637 1.00 64.69 152 SER A CA 1
ATOM 1274 C C . SER A 1 152 ? 4.589 10.870 -23.992 1.00 64.69 152 SER A C 1
ATOM 1276 O O . SER A 1 152 ? 4.068 10.510 -25.042 1.00 64.69 152 SER A O 1
ATOM 1278 N N . GLU A 1 153 ? 5.712 11.585 -23.977 1.00 65.19 153 GLU A N 1
ATOM 1279 C CA . GLU A 1 153 ? 6.431 12.058 -25.165 1.00 65.19 153 GLU A CA 1
ATOM 1280 C C . GLU A 1 153 ? 7.001 10.932 -26.045 1.00 65.19 153 GLU A C 1
ATOM 1282 O O . GLU A 1 153 ? 7.154 11.109 -27.251 1.00 65.19 153 GLU A O 1
ATOM 1287 N N . LYS A 1 154 ? 7.304 9.774 -25.449 1.00 65.69 154 LYS A N 1
ATOM 1288 C CA . LYS A 1 154 ? 7.786 8.564 -26.130 1.00 65.69 154 LYS A CA 1
ATOM 1289 C C . LYS A 1 154 ? 6.664 7.573 -26.436 1.00 65.69 154 LYS A C 1
ATOM 1291 O O . LYS A 1 154 ? 6.908 6.589 -27.133 1.00 65.69 154 LYS A O 1
ATOM 1296 N N . LEU A 1 155 ? 5.456 7.791 -25.910 1.00 64.56 155 LEU A N 1
ATOM 1297 C CA . LEU A 1 155 ? 4.319 6.948 -26.253 1.00 64.56 155 LEU A CA 1
ATOM 1298 C C . LEU A 1 155 ? 3.922 7.212 -27.710 1.00 64.56 155 LEU A C 1
ATOM 1300 O O . LEU A 1 155 ? 3.904 8.367 -28.148 1.00 64.56 155 LEU A O 1
ATOM 1304 N N . PRO A 1 156 ? 3.581 6.165 -28.481 1.00 64.31 156 PRO A N 1
ATOM 1305 C CA . PRO A 1 156 ? 3.023 6.364 -29.807 1.00 64.31 156 PRO A CA 1
ATOM 1306 C C . PRO A 1 156 ? 1.792 7.265 -29.684 1.00 64.31 156 PRO A C 1
ATOM 1308 O O . PRO A 1 156 ? 0.913 7.026 -28.850 1.00 64.31 156 PRO A O 1
ATOM 1311 N N . LYS A 1 157 ? 1.744 8.331 -30.492 1.00 67.12 157 LYS A N 1
ATOM 1312 C CA . LYS A 1 157 ? 0.600 9.246 -30.513 1.00 67.12 157 LYS A CA 1
ATOM 1313 C C . LYS A 1 157 ? -0.651 8.420 -30.783 1.00 67.12 157 LYS A C 1
ATOM 1315 O O . LYS A 1 157 ? -0.725 7.722 -31.792 1.00 67.12 157 LYS A O 1
ATOM 1320 N N . ARG A 1 158 ? -1.625 8.487 -29.873 1.00 58.09 158 ARG A N 1
ATOM 1321 C CA . ARG A 1 158 ? -2.925 7.848 -30.070 1.00 58.09 158 ARG A CA 1
ATOM 1322 C C . ARG A 1 158 ? -3.588 8.546 -31.259 1.00 58.09 158 ARG A C 1
ATOM 1324 O O . ARG A 1 158 ? -4.014 9.690 -31.132 1.00 58.09 158 ARG A O 1
ATOM 1331 N N . GLY A 1 159 ? -3.589 7.897 -32.422 1.00 63.81 159 GLY A N 1
ATOM 1332 C CA . GLY A 1 159 ? -4.346 8.367 -33.577 1.00 63.81 159 GLY A CA 1
ATOM 1333 C C . GLY A 1 159 ? -5.836 8.423 -33.236 1.00 63.81 159 GLY A C 1
ATOM 1334 O O . GLY A 1 159 ? -6.309 7.654 -32.401 1.00 63.81 159 GLY A O 1
ATOM 1335 N N . ASN A 1 160 ? -6.583 9.311 -33.897 1.00 61.50 160 ASN A N 1
ATOM 1336 C CA . ASN A 1 160 ? -8.054 9.321 -33.843 1.00 61.50 160 ASN A CA 1
ATOM 1337 C C . ASN A 1 160 ? -8.678 8.122 -34.578 1.00 61.50 160 ASN A C 1
ATOM 1339 O O . ASN A 1 160 ? -9.897 8.062 -34.748 1.00 61.50 160 ASN A O 1
ATOM 1343 N N . ASP A 1 161 ? -7.852 7.175 -35.020 1.00 65.75 161 ASP A N 1
ATOM 1344 C CA . ASP A 1 161 ? -8.309 5.923 -35.577 1.00 65.75 161 ASP A CA 1
ATOM 1345 C C . ASP A 1 161 ? -9.096 5.188 -34.499 1.00 65.75 161 ASP A C 1
ATOM 1347 O O . ASP A 1 161 ? -8.559 4.723 -33.490 1.00 65.75 161 ASP A O 1
ATOM 1351 N N . VAL A 1 162 ? -10.408 5.103 -34.718 1.00 59.34 162 VAL A N 1
ATOM 1352 C CA . VAL A 1 162 ? -11.247 4.127 -34.036 1.00 59.34 162 VAL A CA 1
ATOM 1353 C C . VAL A 1 162 ? -10.527 2.799 -34.204 1.00 59.34 162 VAL A C 1
ATOM 1355 O O . VAL A 1 162 ? -10.283 2.364 -35.331 1.00 59.34 162 VAL A O 1
ATOM 1358 N N . VAL A 1 163 ? -10.131 2.187 -33.095 1.00 58.03 163 VAL A N 1
ATOM 1359 C CA . VAL A 1 163 ? -9.558 0.847 -33.092 1.00 58.03 163 VAL A CA 1
ATOM 1360 C C . VAL A 1 163 ? -10.663 -0.090 -33.575 1.00 58.03 163 VAL A C 1
ATOM 1362 O O . VAL A 1 163 ? -11.468 -0.576 -32.791 1.00 58.03 163 VAL A O 1
ATOM 1365 N N . LYS A 1 164 ? -10.773 -0.261 -34.896 1.00 59.72 164 LYS A N 1
ATOM 1366 C CA . LYS A 1 164 ? -11.889 -0.970 -35.538 1.00 59.72 164 LYS A CA 1
ATOM 1367 C C . LYS A 1 164 ? -11.835 -2.481 -35.308 1.00 59.72 164 LYS A C 1
ATOM 1369 O O . LYS A 1 164 ? -12.826 -3.151 -35.559 1.00 59.72 164 LYS A O 1
ATOM 1374 N N . HIS A 1 165 ? -10.707 -3.008 -34.827 1.00 60.28 165 HIS A N 1
ATOM 1375 C CA . HIS A 1 165 ? -10.459 -4.447 -34.755 1.00 60.28 165 HIS A CA 1
ATOM 1376 C C . HIS A 1 165 ? -9.576 -4.842 -33.566 1.00 60.28 165 HIS A C 1
ATOM 1378 O O . HIS A 1 165 ? -8.500 -5.407 -33.745 1.00 60.28 165 HIS A O 1
ATOM 1384 N N . LEU A 1 166 ? -10.019 -4.566 -32.339 1.00 59.59 166 LEU A N 1
ATOM 1385 C CA . LEU A 1 166 ? -9.587 -5.389 -31.209 1.00 59.59 166 LEU A CA 1
ATOM 1386 C C . LEU A 1 166 ? -10.756 -6.288 -30.828 1.00 59.59 166 LEU A C 1
ATOM 1388 O O . LEU A 1 166 ? -11.696 -5.849 -30.174 1.00 59.59 166 LEU A O 1
ATOM 1392 N N . HIS A 1 167 ? -10.695 -7.531 -31.298 1.00 68.19 167 HIS A N 1
ATOM 1393 C CA . HIS A 1 167 ? -11.599 -8.578 -30.851 1.00 68.19 167 HIS A CA 1
ATOM 1394 C C . HIS A 1 167 ? -11.399 -8.787 -29.350 1.00 68.19 167 HIS A C 1
ATOM 1396 O O . HIS A 1 167 ? -10.264 -8.838 -28.861 1.00 68.19 167 HIS A O 1
ATOM 1402 N N . SER A 1 168 ? -12.500 -8.878 -28.615 1.00 77.81 168 SER A N 1
ATOM 1403 C CA . SER A 1 168 ? -12.468 -9.224 -27.199 1.00 77.81 168 SER A CA 1
ATOM 1404 C C . SER A 1 168 ? -11.811 -10.593 -26.997 1.00 77.81 168 SER A C 1
ATOM 1406 O O . SER A 1 168 ? -11.760 -11.421 -27.909 1.00 77.81 168 SER A O 1
ATOM 1408 N N . ALA A 1 169 ? -11.321 -10.859 -25.783 1.00 72.00 169 ALA A N 1
ATOM 1409 C CA . ALA A 1 169 ? -10.780 -12.178 -25.451 1.00 72.00 169 ALA A CA 1
ATOM 1410 C C . ALA A 1 169 ? -11.797 -13.299 -25.749 1.00 72.00 169 ALA A C 1
ATOM 1412 O O . ALA A 1 169 ? -11.414 -14.368 -26.211 1.00 72.00 169 ALA A O 1
ATOM 1413 N N . THR A 1 170 ? -13.091 -13.022 -25.568 1.00 77.00 170 THR A N 1
ATOM 1414 C CA . THR A 1 170 ? -14.188 -13.939 -25.896 1.00 77.00 170 THR A CA 1
ATOM 1415 C C . THR A 1 170 ? -14.315 -14.176 -27.401 1.00 77.00 170 THR A C 1
ATOM 1417 O O . THR A 1 170 ? -14.314 -15.321 -27.831 1.00 77.00 170 THR A O 1
ATOM 1420 N N . GLU A 1 171 ? -14.338 -13.122 -28.219 1.00 82.25 171 GLU A N 1
ATOM 1421 C CA . GLU A 1 171 ? -14.443 -13.252 -29.683 1.00 82.25 171 GLU A CA 1
ATOM 1422 C C . GLU A 1 171 ? -13.220 -13.949 -30.292 1.00 82.25 171 GLU A C 1
ATOM 1424 O O . GLU A 1 171 ? -13.344 -14.723 -31.235 1.00 82.25 171 GLU A O 1
ATOM 1429 N N . LEU A 1 172 ? -12.025 -13.707 -29.745 1.00 85.31 172 LEU A N 1
ATOM 1430 C CA . LEU A 1 172 ? -10.806 -14.409 -30.152 1.00 85.31 172 LEU A CA 1
ATOM 1431 C C . LEU A 1 172 ? -10.875 -15.901 -29.792 1.00 85.31 172 LEU A C 1
ATOM 1433 O O . LEU A 1 172 ? -10.459 -16.739 -30.589 1.00 85.31 172 LEU A O 1
ATOM 1437 N N . TYR A 1 173 ? -11.428 -16.237 -28.622 1.00 80.75 173 TYR A N 1
ATOM 1438 C CA . TYR A 1 173 ? -11.633 -17.624 -28.201 1.00 80.75 173 TYR A CA 1
ATOM 1439 C C . TYR A 1 173 ? -12.642 -18.330 -29.113 1.00 80.75 173 TYR A C 1
ATOM 1441 O O . TYR A 1 173 ? -12.379 -19.429 -29.596 1.00 80.75 173 TYR A O 1
ATOM 1449 N N . GLU A 1 174 ? -13.761 -17.666 -29.411 1.00 86.38 174 GLU A N 1
ATOM 1450 C CA . GLU A 1 174 ? -14.797 -18.149 -30.330 1.00 86.38 174 GLU A CA 1
ATOM 1451 C C . GLU A 1 174 ? -14.288 -18.276 -31.774 1.00 86.38 174 GLU A C 1
ATOM 1453 O O . GLU A 1 174 ? -14.691 -19.189 -32.492 1.00 86.38 174 GLU A O 1
ATOM 1458 N N . ALA A 1 175 ? -13.333 -17.435 -32.181 1.00 88.19 175 ALA A N 1
ATOM 1459 C CA . ALA A 1 175 ? -12.614 -17.558 -33.449 1.00 88.19 175 ALA A CA 1
ATOM 1460 C C . ALA A 1 175 ? -11.588 -18.715 -33.471 1.00 88.19 175 ALA A C 1
ATOM 1462 O O . ALA A 1 175 ? -10.874 -18.887 -34.460 1.00 88.19 175 ALA A O 1
ATOM 1463 N N . GLY A 1 176 ? -11.503 -19.515 -32.403 1.00 84.25 176 GLY A N 1
ATOM 1464 C CA . GLY A 1 176 ? -10.652 -20.700 -32.318 1.00 84.25 176 GLY A CA 1
ATOM 1465 C C . GLY A 1 176 ? -9.222 -20.424 -31.853 1.00 84.25 176 GLY A C 1
ATOM 1466 O O . GLY A 1 176 ? -8.373 -21.313 -31.945 1.00 84.25 176 GLY A O 1
ATOM 1467 N N . LEU A 1 177 ? -8.924 -19.224 -31.342 1.00 83.19 177 LEU A N 1
ATOM 1468 C CA . LEU A 1 177 ? -7.632 -18.961 -30.713 1.00 83.19 177 LEU A CA 1
ATOM 1469 C C . LEU A 1 177 ? -7.602 -19.586 -29.320 1.00 83.19 177 LEU A C 1
ATOM 1471 O O . LEU A 1 177 ? -8.382 -19.251 -28.429 1.00 83.19 177 LEU A O 1
ATOM 1475 N N . ALA A 1 178 ? -6.649 -20.488 -29.118 1.00 78.75 178 ALA A N 1
ATOM 1476 C CA . ALA A 1 178 ? -6.416 -21.083 -27.818 1.00 78.75 178 ALA A CA 1
ATOM 1477 C C . ALA A 1 178 ? -5.650 -20.101 -26.920 1.00 78.75 178 ALA A C 1
ATOM 1479 O O . ALA A 1 178 ? -4.490 -19.761 -27.170 1.00 78.75 178 ALA A O 1
ATOM 1480 N N . PHE A 1 179 ? -6.296 -19.658 -25.843 1.00 76.75 179 PHE A N 1
ATOM 1481 C CA . PHE A 1 179 ? -5.624 -18.933 -24.774 1.00 76.75 179 PHE A CA 1
ATOM 1482 C C . PHE A 1 179 ? -4.860 -19.920 -23.908 1.00 76.75 179 PHE A C 1
ATOM 1484 O O . PHE A 1 179 ? -5.429 -20.637 -23.086 1.00 76.75 179 PHE A O 1
ATOM 1491 N N . TYR A 1 180 ? -3.545 -19.935 -24.070 1.00 66.50 180 TYR A N 1
ATOM 1492 C CA . TYR A 1 180 ? -2.675 -20.622 -23.137 1.00 66.50 180 TYR A CA 1
ATOM 1493 C C . TYR A 1 180 ? -2.319 -19.651 -22.024 1.00 66.50 180 TYR A C 1
ATOM 1495 O O . TYR A 1 180 ? -1.781 -18.569 -22.272 1.00 66.50 180 TYR A O 1
ATOM 1503 N N . ARG A 1 181 ? -2.586 -20.046 -20.778 1.00 57.44 181 ARG A N 1
ATOM 1504 C CA . ARG A 1 181 ? -1.979 -19.387 -19.625 1.00 57.44 181 ARG A CA 1
ATOM 1505 C C . ARG A 1 181 ? -0.469 -19.547 -19.782 1.00 57.44 181 ARG A C 1
ATOM 1507 O O . ARG A 1 181 ? 0.083 -20.598 -19.471 1.00 57.44 181 ARG A O 1
ATOM 1514 N N . LYS A 1 182 ? 0.209 -18.512 -20.278 1.00 44.25 182 LYS A N 1
ATOM 1515 C CA . LYS A 1 182 ? 1.660 -18.434 -20.160 1.00 44.25 182 LYS A CA 1
ATOM 1516 C C . LYS A 1 182 ? 1.924 -18.295 -18.671 1.00 44.25 182 LYS A C 1
ATOM 1518 O O . LYS A 1 182 ? 1.647 -17.246 -18.098 1.00 44.25 182 LYS A O 1
ATOM 1523 N N . SER A 1 183 ? 2.381 -19.369 -18.039 1.00 43.25 183 SER A N 1
ATOM 1524 C CA . SER A 1 183 ? 2.829 -19.337 -16.653 1.00 43.25 183 SER A CA 1
ATOM 1525 C C . SER A 1 183 ? 4.084 -18.469 -16.586 1.00 43.25 183 SER A C 1
ATOM 1527 O O . SER A 1 183 ? 5.212 -18.959 -16.627 1.00 43.25 183 SER A O 1
ATOM 1529 N N . ILE A 1 184 ? 3.899 -17.154 -16.543 1.00 50.50 184 ILE A N 1
ATOM 1530 C CA . ILE A 1 184 ? 4.910 -16.251 -16.019 1.00 50.50 184 ILE A CA 1
ATOM 1531 C C . ILE A 1 184 ? 4.891 -16.523 -14.518 1.00 50.50 184 ILE A C 1
ATOM 1533 O O . ILE A 1 184 ? 4.052 -15.990 -13.806 1.00 50.50 184 ILE A O 1
ATOM 1537 N N . PHE A 1 185 ? 5.761 -17.447 -14.102 1.00 46.38 185 PHE A N 1
ATOM 1538 C CA . PHE A 1 185 ? 5.827 -18.050 -12.769 1.00 46.38 185 PHE A CA 1
ATOM 1539 C C . PHE A 1 185 ? 4.557 -18.837 -12.350 1.00 46.38 185 PHE A C 1
ATOM 1541 O O . PHE A 1 185 ? 3.451 -18.301 -12.350 1.00 46.38 185 PHE A O 1
ATOM 1548 N N . PRO A 1 186 ? 4.657 -20.132 -11.988 1.00 47.22 186 PRO A N 1
ATOM 1549 C CA . PRO A 1 186 ? 3.491 -20.965 -11.690 1.00 47.22 186 PRO A CA 1
ATOM 1550 C C . PRO A 1 186 ? 2.975 -20.708 -10.266 1.00 47.22 186 PRO A C 1
ATOM 1552 O O . PRO A 1 186 ? 3.073 -21.573 -9.403 1.00 47.22 186 PRO A O 1
ATOM 1555 N N . TRP A 1 187 ? 2.416 -19.523 -10.006 1.00 48.72 187 TRP A N 1
ATOM 1556 C CA . TRP A 1 187 ? 1.911 -19.126 -8.682 1.00 48.72 187 TRP A CA 1
ATOM 1557 C C . TRP A 1 187 ? 0.932 -20.146 -8.079 1.00 48.72 187 TRP A C 1
ATOM 1559 O O . TRP A 1 187 ? 0.950 -20.352 -6.879 1.00 48.72 187 TRP A O 1
ATOM 1569 N N . HIS A 1 188 ? 0.146 -20.861 -8.888 1.00 43.59 188 HIS A N 1
ATOM 1570 C CA . HIS A 1 188 ? -0.810 -21.872 -8.406 1.00 43.59 188 HIS A CA 1
ATOM 1571 C C . HIS A 1 188 ? -0.134 -23.092 -7.761 1.00 43.59 188 HIS A C 1
ATOM 1573 O O . HIS A 1 188 ? -0.577 -23.538 -6.711 1.00 43.59 188 HIS A O 1
ATOM 1579 N N . SER A 1 189 ? 0.979 -23.572 -8.325 1.00 51.91 189 SER A N 1
ATOM 1580 C CA . SER A 1 189 ? 1.763 -24.668 -7.735 1.00 51.91 189 SER A CA 1
ATOM 1581 C C . SER A 1 189 ? 2.462 -24.236 -6.441 1.00 51.91 189 SER A C 1
ATOM 1583 O O . SER A 1 189 ? 2.662 -25.043 -5.540 1.00 51.91 189 SER A O 1
ATOM 1585 N N . TRP A 1 190 ? 2.796 -22.947 -6.325 1.00 47.97 190 TRP A N 1
ATOM 1586 C CA . TRP A 1 190 ? 3.334 -22.357 -5.098 1.00 47.97 190 TRP A CA 1
ATOM 1587 C C . TRP A 1 190 ? 2.252 -22.043 -4.066 1.00 47.97 190 TRP A C 1
ATOM 1589 O O . TRP A 1 190 ? 2.522 -22.148 -2.879 1.00 47.97 190 TRP A O 1
ATOM 1599 N N . LEU A 1 191 ? 1.033 -21.696 -4.483 1.00 47.69 191 LEU A N 1
ATOM 1600 C CA . LEU A 1 191 ? -0.109 -21.491 -3.594 1.00 47.69 191 LEU A CA 1
ATOM 1601 C C . LEU A 1 191 ? -0.552 -22.821 -2.979 1.00 47.69 191 LEU A C 1
ATOM 1603 O O . LEU A 1 191 ? -0.838 -22.875 -1.791 1.00 47.69 191 LEU A O 1
ATOM 1607 N N . GLU A 1 192 ? -0.522 -23.900 -3.764 1.00 47.56 192 GLU A N 1
ATOM 1608 C CA . GLU A 1 192 ? -0.703 -25.267 -3.275 1.00 47.56 192 GLU A CA 1
ATOM 1609 C C . GLU A 1 192 ? 0.427 -25.677 -2.323 1.00 47.56 192 GLU A C 1
ATOM 1611 O O . GLU A 1 192 ? 0.136 -26.221 -1.264 1.00 47.56 192 GLU A O 1
ATOM 1616 N N . ALA A 1 193 ? 1.692 -25.345 -2.615 1.00 57.62 193 ALA A N 1
ATOM 1617 C CA . ALA A 1 193 ? 2.806 -25.573 -1.687 1.00 57.62 193 ALA A CA 1
ATOM 1618 C C . ALA A 1 193 ? 2.694 -24.727 -0.401 1.00 57.62 193 ALA A C 1
ATOM 1620 O O . ALA A 1 193 ? 2.923 -25.228 0.693 1.00 57.62 193 ALA A O 1
ATOM 1621 N N . LEU A 1 194 ? 2.263 -23.467 -0.489 1.00 49.56 194 LEU A N 1
ATOM 1622 C CA . LEU A 1 194 ? 1.995 -22.598 0.663 1.00 49.56 194 LEU A CA 1
ATOM 1623 C C . LEU A 1 194 ? 0.829 -23.140 1.497 1.00 49.56 194 LEU A C 1
ATOM 1625 O O . LEU A 1 194 ? 0.923 -23.247 2.717 1.00 49.56 194 LEU A O 1
ATOM 1629 N N . GLN A 1 195 ? -0.268 -23.543 0.865 1.00 51.97 195 GLN A N 1
ATOM 1630 C CA . GLN A 1 195 ? -1.425 -24.104 1.555 1.00 51.97 195 GLN A CA 1
ATOM 1631 C C . GLN A 1 195 ? -1.104 -25.469 2.188 1.00 51.97 195 GLN A C 1
ATOM 1633 O O . GLN A 1 195 ? -1.530 -25.743 3.312 1.00 51.97 195 GLN A O 1
ATOM 1638 N N . HIS A 1 196 ? -0.303 -26.292 1.510 1.00 53.81 196 HIS A N 1
ATOM 1639 C CA . HIS A 1 196 ? 0.104 -27.618 1.963 1.00 53.81 196 HIS A CA 1
ATOM 1640 C C . HIS A 1 196 ? 1.213 -27.590 3.027 1.00 53.81 196 HIS A C 1
ATOM 1642 O O . HIS A 1 196 ? 1.163 -28.391 3.955 1.00 53.81 196 HIS A O 1
ATOM 1648 N N . ASP A 1 197 ? 2.178 -26.668 2.974 1.00 53.53 197 ASP A N 1
ATOM 1649 C CA . ASP A 1 197 ? 3.345 -26.682 3.875 1.00 53.53 197 ASP A CA 1
ATOM 1650 C C . ASP A 1 197 ? 3.239 -25.669 5.029 1.00 53.53 197 ASP A C 1
ATOM 1652 O O . ASP A 1 197 ? 3.787 -25.899 6.120 1.00 53.53 197 ASP A O 1
ATOM 1656 N N . TYR A 1 198 ? 2.505 -24.571 4.811 1.00 41.97 198 TYR A N 1
ATOM 1657 C CA . TYR A 1 198 ? 2.346 -23.464 5.760 1.00 41.97 198 TYR A CA 1
ATOM 1658 C C . TYR A 1 198 ? 1.017 -23.531 6.532 1.00 41.97 198 TYR A C 1
ATOM 1660 O O . TYR A 1 198 ? 1.015 -23.365 7.753 1.00 41.97 198 TYR A O 1
ATOM 1668 N N . PHE A 1 199 ? -0.104 -23.837 5.858 1.00 44.75 199 PHE A N 1
ATOM 1669 C CA . PHE A 1 199 ? -1.454 -23.834 6.458 1.00 44.75 199 PHE A CA 1
ATOM 1670 C C . PHE A 1 199 ? -1.985 -25.208 6.910 1.00 44.75 199 PHE A C 1
ATOM 1672 O O . PHE A 1 199 ? -3.003 -25.270 7.597 1.00 44.75 199 PHE A O 1
ATOM 1679 N N . SER A 1 200 ? -1.301 -26.311 6.594 1.00 52.25 200 SER A N 1
ATOM 1680 C CA . SER A 1 200 ? -1.725 -27.675 6.966 1.00 52.25 200 SER A CA 1
ATOM 1681 C C . SER A 1 200 ? -1.493 -28.037 8.433 1.00 52.25 200 SER A C 1
ATOM 1683 O O . SER A 1 200 ? -2.082 -28.987 8.948 1.00 52.25 200 SER A O 1
ATOM 1685 N N . SER A 1 201 ? -0.623 -27.295 9.118 1.00 52.28 201 SER A N 1
ATOM 1686 C CA . SER A 1 201 ? -0.246 -27.569 10.498 1.00 52.28 201 SER A CA 1
ATOM 1687 C C . SER A 1 201 ? -0.816 -26.467 11.399 1.00 52.28 201 SER A C 1
ATOM 1689 O O . SER A 1 201 ? -0.287 -25.351 11.394 1.00 52.28 201 SER A O 1
ATOM 1691 N N . PRO A 1 202 ? -1.868 -26.742 12.197 1.00 54.44 202 PRO A N 1
ATOM 1692 C CA . PRO A 1 202 ? -2.516 -25.744 13.058 1.00 54.44 202 PRO A CA 1
ATOM 1693 C C . PRO A 1 202 ? -1.525 -25.000 13.968 1.00 54.44 202 PRO A C 1
ATOM 1695 O O . PRO A 1 202 ? -1.674 -23.811 14.240 1.00 54.44 202 PRO A O 1
ATOM 1698 N N . CYS A 1 203 ? -0.459 -25.688 14.381 1.00 53.62 203 CYS A N 1
ATOM 1699 C CA . CYS A 1 203 ? 0.604 -25.147 15.220 1.00 53.62 203 CYS A CA 1
ATOM 1700 C C . CYS A 1 203 ? 1.484 -24.108 14.504 1.00 53.62 203 CYS A C 1
ATOM 1702 O O . CYS A 1 203 ? 1.954 -23.176 15.152 1.00 53.62 203 CYS A O 1
ATOM 1704 N N . LYS A 1 204 ? 1.693 -24.228 13.185 1.00 42.91 204 LYS A N 1
ATOM 1705 C CA . LYS A 1 204 ? 2.495 -23.276 12.393 1.00 42.91 204 LYS A CA 1
ATOM 1706 C C . LYS A 1 204 ? 1.720 -21.992 12.102 1.00 42.91 204 LYS A C 1
ATOM 1708 O O . LYS A 1 204 ? 2.280 -20.906 12.203 1.00 42.91 204 LYS A O 1
ATOM 1713 N N . VAL A 1 205 ? 0.418 -22.091 11.837 1.00 56.72 205 VAL A N 1
ATOM 1714 C CA . VAL A 1 205 ? -0.470 -20.921 11.694 1.00 56.72 205 VAL A CA 1
ATOM 1715 C C . VAL A 1 205 ? -0.577 -20.156 13.017 1.00 56.72 205 VAL A C 1
ATOM 1717 O O . VAL A 1 205 ? -0.473 -18.933 13.051 1.00 56.72 205 VAL A O 1
ATOM 1720 N N . ALA A 1 206 ? -0.694 -20.873 14.137 1.00 61.28 206 ALA A N 1
ATOM 1721 C CA . ALA A 1 206 ? -0.654 -20.251 15.457 1.00 61.28 206 ALA A CA 1
ATOM 1722 C C . ALA A 1 206 ? 0.691 -19.553 15.720 1.00 61.28 206 ALA A C 1
ATOM 1724 O O . ALA A 1 206 ? 0.705 -18.425 16.210 1.00 61.28 206 ALA A O 1
ATOM 1725 N N . TRP A 1 207 ? 1.815 -20.180 15.355 1.00 55.28 207 TRP A N 1
ATOM 1726 C CA . TRP A 1 207 ? 3.145 -19.581 15.484 1.00 55.28 207 TRP A CA 1
ATOM 1727 C C . TRP A 1 207 ? 3.321 -18.338 14.621 1.00 55.28 207 TRP A C 1
ATOM 1729 O O . TRP A 1 207 ? 3.856 -17.350 15.098 1.00 55.28 207 TRP A O 1
ATOM 1739 N N . THR A 1 208 ? 2.833 -18.341 13.388 1.00 56.94 208 THR A N 1
ATOM 1740 C CA . THR A 1 208 ? 2.989 -17.214 12.456 1.00 56.94 208 THR A CA 1
ATOM 1741 C C . THR A 1 208 ? 2.125 -16.026 12.860 1.00 56.94 208 THR A C 1
ATOM 1743 O O . THR A 1 208 ? 2.626 -14.908 12.907 1.00 56.94 208 THR A O 1
ATOM 1746 N N . ILE A 1 209 ? 0.882 -16.255 13.298 1.00 66.88 209 ILE A N 1
ATOM 1747 C CA . ILE A 1 209 ? 0.046 -15.213 13.920 1.00 66.88 209 ILE A CA 1
ATOM 1748 C C . ILE A 1 209 ? 0.710 -14.678 15.191 1.00 66.88 209 ILE A C 1
ATOM 1750 O O . ILE A 1 209 ? 0.738 -13.472 15.420 1.00 66.88 209 ILE A O 1
ATOM 1754 N N . THR A 1 210 ? 1.277 -15.561 16.012 1.00 66.62 210 THR A N 1
ATOM 1755 C CA . THR A 1 210 ? 1.984 -15.167 17.233 1.00 66.62 210 THR A CA 1
ATOM 1756 C C . THR A 1 210 ? 3.221 -14.334 16.904 1.00 66.62 210 THR A C 1
ATOM 1758 O O . THR A 1 210 ? 3.419 -13.293 17.517 1.00 66.62 210 THR A O 1
ATOM 1761 N N . VAL A 1 211 ? 4.000 -14.716 15.891 1.00 68.00 211 VAL A N 1
ATOM 1762 C CA . VAL A 1 211 ? 5.162 -13.970 15.389 1.00 68.00 211 VAL A CA 1
ATOM 1763 C C . VAL A 1 211 ? 4.743 -12.614 14.827 1.00 68.00 211 VAL A C 1
ATOM 1765 O O . VAL A 1 211 ? 5.407 -11.633 15.130 1.00 68.00 211 VAL A O 1
ATOM 1768 N N . ILE A 1 212 ? 3.623 -12.512 14.104 1.00 65.31 212 ILE A N 1
ATOM 1769 C CA . ILE A 1 212 ? 3.070 -11.231 13.629 1.00 65.31 212 ILE A CA 1
ATOM 1770 C C . ILE A 1 212 ? 2.642 -10.352 14.812 1.00 65.31 212 ILE A C 1
ATOM 1772 O O . ILE A 1 212 ? 2.954 -9.166 14.847 1.00 65.31 212 ILE A O 1
ATOM 1776 N N . ILE A 1 213 ? 1.976 -10.919 15.823 1.00 75.44 213 ILE A N 1
ATOM 1777 C CA . ILE A 1 213 ? 1.604 -10.189 17.043 1.00 75.44 213 ILE A CA 1
ATOM 1778 C C . ILE A 1 213 ? 2.857 -9.724 17.793 1.00 75.44 213 ILE A C 1
ATOM 1780 O O . ILE A 1 213 ? 2.917 -8.571 18.215 1.00 75.44 213 ILE A O 1
ATOM 1784 N N . PHE A 1 214 ? 3.872 -10.578 17.937 1.00 74.50 214 PHE A N 1
ATOM 1785 C CA . PHE A 1 214 ? 5.154 -10.209 18.532 1.00 74.50 214 PHE A CA 1
ATOM 1786 C C . PHE A 1 214 ? 5.903 -9.178 17.683 1.00 74.50 214 PHE A C 1
ATOM 1788 O O . PHE A 1 214 ? 6.512 -8.281 18.250 1.00 74.50 214 PHE A O 1
ATOM 1795 N N . LEU A 1 215 ? 5.809 -9.219 16.356 1.00 68.06 215 LEU A N 1
ATOM 1796 C CA . LEU A 1 215 ? 6.365 -8.208 15.454 1.00 68.06 215 LEU A CA 1
ATOM 1797 C C . LEU A 1 215 ? 5.693 -6.850 15.657 1.00 68.06 215 LEU A C 1
ATOM 1799 O O . LEU A 1 215 ? 6.381 -5.872 15.925 1.00 68.06 215 LEU A O 1
ATOM 1803 N N . VAL A 1 216 ? 4.361 -6.807 15.685 1.00 75.06 216 VAL A N 1
ATOM 1804 C CA . VAL A 1 216 ? 3.605 -5.578 15.967 1.00 75.06 216 VAL A CA 1
ATOM 1805 C C . VAL A 1 216 ? 3.928 -5.056 17.371 1.00 75.06 216 VAL A C 1
ATOM 1807 O O . VAL A 1 216 ? 4.100 -3.856 17.584 1.00 75.06 216 VAL A O 1
ATOM 1810 N N . LEU A 1 217 ? 4.034 -5.943 18.363 1.00 76.56 217 LEU A N 1
ATOM 1811 C CA . LEU A 1 217 ? 4.392 -5.562 19.730 1.00 76.56 217 LEU A CA 1
ATOM 1812 C C . LEU A 1 217 ? 5.835 -5.060 19.832 1.00 76.56 217 LEU A C 1
ATOM 1814 O O . LEU A 1 217 ? 6.061 -4.072 20.528 1.00 76.56 217 LEU A O 1
ATOM 1818 N N . THR A 1 218 ? 6.783 -5.692 19.141 1.00 74.12 218 THR A N 1
ATOM 1819 C CA . THR A 1 218 ? 8.193 -5.280 19.120 1.00 74.12 218 THR A CA 1
ATOM 1820 C C . THR A 1 218 ? 8.372 -3.989 18.347 1.00 74.12 218 THR A C 1
ATOM 1822 O O . THR A 1 218 ? 9.084 -3.130 18.828 1.00 74.12 218 THR A O 1
ATOM 1825 N N . PHE A 1 219 ? 7.661 -3.764 17.244 1.00 66.44 219 PHE A N 1
ATOM 1826 C CA . PHE A 1 219 ? 7.658 -2.481 16.543 1.00 66.44 219 PHE A CA 1
ATOM 1827 C C . PHE A 1 219 ? 7.146 -1.351 17.429 1.00 66.44 219 PHE A C 1
ATOM 1829 O O . PHE A 1 219 ? 7.793 -0.313 17.571 1.00 66.44 219 PHE A O 1
ATOM 1836 N N . LEU A 1 220 ? 6.019 -1.579 18.107 1.00 76.56 220 LEU A N 1
ATOM 1837 C CA . LEU A 1 220 ? 5.508 -0.632 19.090 1.00 76.56 220 LEU A CA 1
ATOM 1838 C C . LEU A 1 220 ? 6.548 -0.398 20.191 1.00 76.56 220 LEU A C 1
ATOM 1840 O O . LEU A 1 220 ? 6.792 0.747 20.554 1.00 76.56 220 LEU A O 1
ATOM 1844 N N . GLN A 1 221 ? 7.187 -1.455 20.697 1.00 70.00 221 GLN A N 1
ATOM 1845 C CA . GLN A 1 221 ? 8.212 -1.365 21.733 1.00 70.00 221 GLN A CA 1
ATOM 1846 C C . GLN A 1 221 ? 9.468 -0.616 21.268 1.00 70.00 221 GLN A C 1
ATOM 1848 O O . GLN A 1 221 ? 9.917 0.252 22.005 1.00 70.00 221 GLN A O 1
ATOM 1853 N N . THR A 1 222 ? 9.973 -0.877 20.060 1.00 71.94 222 THR A N 1
ATOM 1854 C CA . THR A 1 222 ? 11.131 -0.222 19.434 1.00 71.94 222 THR A CA 1
ATOM 1855 C C . THR A 1 222 ? 10.874 1.260 19.212 1.00 71.94 222 THR A C 1
ATOM 1857 O O . THR A 1 222 ? 11.718 2.081 19.556 1.00 71.94 222 THR A O 1
ATOM 1860 N N . ILE A 1 223 ? 9.676 1.633 18.748 1.00 69.81 223 ILE A N 1
ATOM 1861 C CA .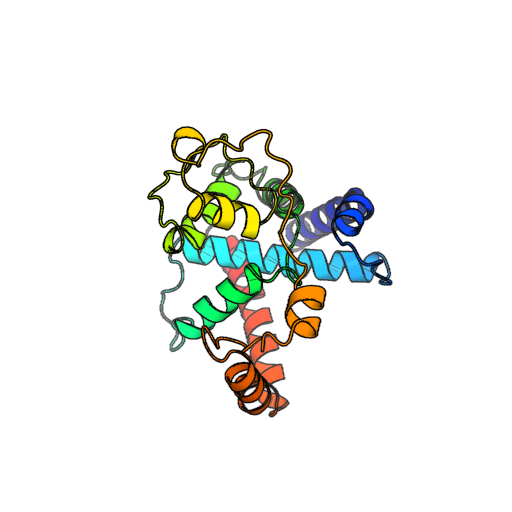 ILE A 1 223 ? 9.250 3.039 18.719 1.00 69.81 223 ILE A CA 1
ATOM 1862 C C . ILE A 1 223 ? 9.294 3.638 20.134 1.00 69.81 223 ILE A C 1
ATOM 1864 O O . ILE A 1 223 ? 9.732 4.769 20.320 1.00 69.81 223 ILE A O 1
ATOM 1868 N N . TYR A 1 224 ? 8.869 2.905 21.164 1.00 59.91 224 TYR A N 1
ATOM 1869 C CA . TYR A 1 224 ? 8.896 3.423 22.534 1.00 59.91 224 TYR A CA 1
ATOM 1870 C C . TYR A 1 224 ? 10.302 3.507 23.152 1.00 59.91 224 TYR A C 1
ATOM 1872 O O . TYR A 1 224 ? 10.527 4.396 23.971 1.00 59.91 224 TYR A O 1
ATOM 1880 N N . THR A 1 225 ? 11.239 2.622 22.800 1.00 68.19 225 THR A N 1
ATOM 1881 C CA . THR A 1 225 ? 12.615 2.627 23.332 1.00 68.19 225 THR A CA 1
ATOM 1882 C C . THR A 1 225 ? 13.548 3.571 22.582 1.00 68.19 225 THR A C 1
ATOM 1884 O O . THR A 1 225 ? 14.370 4.220 23.223 1.00 68.19 225 THR A O 1
ATOM 1887 N N . MET A 1 226 ? 13.411 3.703 21.260 1.00 66.06 226 MET A N 1
ATOM 1888 C CA . MET A 1 226 ? 14.202 4.643 20.450 1.00 66.06 226 MET A CA 1
ATOM 1889 C C . MET A 1 226 ? 13.847 6.111 20.716 1.00 66.06 226 MET A C 1
ATOM 1891 O O . MET A 1 226 ? 14.645 7.003 20.431 1.00 66.06 226 MET A O 1
ATOM 1895 N N . PHE A 1 227 ? 12.675 6.382 21.296 1.00 53.81 227 PHE A N 1
ATOM 1896 C CA . PHE A 1 227 ? 12.203 7.742 21.551 1.00 53.81 227 PHE A CA 1
ATOM 1897 C C . PHE A 1 227 ? 11.858 7.951 23.038 1.00 53.81 227 PHE A C 1
ATOM 1899 O O . PHE A 1 227 ? 10.678 7.969 23.408 1.00 53.81 227 PHE A O 1
ATOM 1906 N N . PRO A 1 228 ? 12.866 8.132 23.921 1.00 44.50 228 PRO A N 1
ATOM 1907 C CA . PRO A 1 228 ? 12.625 8.456 25.322 1.00 44.50 228 PRO A CA 1
ATOM 1908 C C . PRO A 1 228 ? 11.921 9.815 25.436 1.00 44.50 228 PRO A C 1
ATOM 1910 O O . PRO A 1 228 ? 12.380 10.827 24.903 1.00 44.50 228 PRO A O 1
ATOM 1913 N N . LYS A 1 229 ? 10.787 9.846 26.144 1.00 49.88 229 LYS A N 1
ATOM 1914 C CA . LYS A 1 229 ? 10.092 11.096 26.477 1.00 49.88 229 LYS A CA 1
ATOM 1915 C C . LYS A 1 229 ? 10.938 11.925 27.449 1.00 49.88 229 LYS A C 1
ATOM 1917 O O . LYS A 1 229 ? 11.335 11.408 28.491 1.00 49.88 229 LYS A O 1
ATOM 1922 N N . LYS A 1 230 ? 11.147 13.203 27.122 1.00 39.88 230 LYS A N 1
ATOM 1923 C CA . LYS A 1 230 ? 11.295 14.256 28.138 1.00 39.88 230 LYS A CA 1
ATOM 1924 C C . LYS A 1 230 ? 9.929 14.584 28.730 1.00 39.88 230 LYS A C 1
ATOM 1926 O O . LYS A 1 230 ? 8.935 14.508 27.969 1.00 39.88 230 LYS A O 1
#

Radius of gyration: 21.36 Å; chains: 1; bounding box: 42×44×65 Å

Organism: Quercus suber (NCBI:txid58331)

Sequence (230 aa):
MKSAKTEIQRGAMRTIKECEESVRCCYAETIQLSSDHFVKIIIVDVIFILELFWRDYFSDWTSEDNGASIETWLMNAIRFDLILLENQLPFFILEKLFHHAFASHPSYSRSLIQVMTFNYFDYYNTQGISYSPHLKMKHFLDLLRTFWLPPSEKLPKRGNDVVKHLHSATELYEAGLAFYRKSIFPWHSWLEALQHDYFSSPCKVAWTITVIIFLVLTFLQTIYTMFPKK

InterPro domains:
  IPR004158 Protein of unknown function DUF247, plant [PF03140] (11-181)
  IPR004158 Protein of unknown function DUF247, plant [PTHR31170] (12-181)

pLDDT: mean 72.87, std 14.8, range [35.28, 92.25]

Secondary structure (DSSP, 8-state):
-HHHHHHHHHHHHHHHHHHHHHHHTTSSS-----HHHHHHHHHHHHHHHHHHHHHHHHT---SSSSS----HHHHHHHHHHHHSGGGPPPHHHHHHHHHHHHTTSTT--TTHHHHHHHHHHGGG-TT-PPP-TT--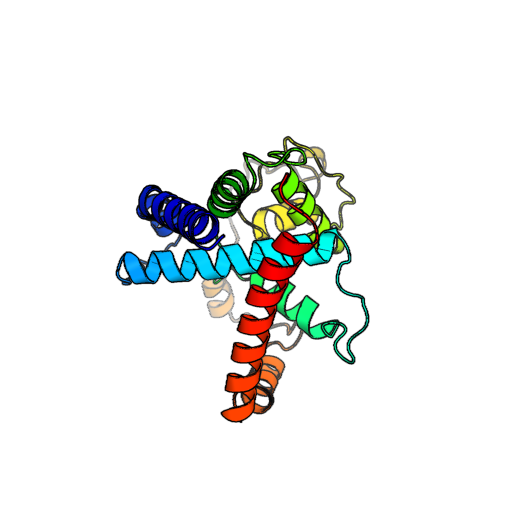-SSHHHHHHHHHSPPGGGSPP--S---TT---HHHHHHTT-------SS-HHHHHHHHHHHTSS-HHHHHHHHHHHHHHHHHHHHHHHHHS---